Protein AF-B9TI93-F1 (afdb_monomer_lite)

Foldseek 3Di:
DDDDDDLPQAKKKFFKAPDADPPVDQWDDLDQQKIKGFDKDKDDDWDKDAPADAPDPPGDRDDDIDTDDDFDMTMGGIMIIRHSPRDQPAPDDVVVLVLLLQLLCCVQAWVRMDRFKIWRDDNRCVVVPDPVSIDIGGDPRADFQDDDGDPDHDDRVVSSVVSSVCSSVSSVCCNPPPVSVVVSVCVVCVRRDDPPD

Organism: Ricinus communis (NCBI:txid3988)

Radius of gyration: 18.75 Å; chains: 1; bounding box: 45×49×49 Å

Secondary structure (DSSP, 8-state):
---PPP---S-EEEEESS----TT-SEEEEETTEEEEEEEEEEE--EEEESS--SSTTPPPPSPEEEES---EEEEEEEEEE-TT---STT--HHHHHHHHHHHHHHHT-TT--EEEEESS-TTTGGGS-TTT--EEESS-SPPSS----SS---HHHHHHHHHHHHHHHHHHHHH-HHHHHHHHHHHHHTS-----

Structure (mmCIF, N/CA/C/O backbone):
data_AF-B9TI93-F1
#
_entry.id   AF-B9TI93-F1
#
loop_
_atom_site.group_PDB
_atom_site.id
_atom_site.type_symbol
_atom_site.label_atom_id
_atom_site.label_alt_id
_atom_site.label_comp_id
_atom_site.label_asym_id
_atom_site.label_entity_id
_atom_site.label_seq_id
_atom_site.pdbx_PDB_ins_code
_atom_site.Cartn_x
_atom_site.Cartn_y
_atom_site.Cartn_z
_atom_site.occupancy
_atom_site.B_iso_or_equiv
_atom_site.auth_seq_id
_atom_site.auth_comp_id
_atom_site.auth_asym_id
_atom_site.auth_atom_id
_atom_site.pdbx_PDB_model_num
ATOM 1 N N . MET A 1 1 ? 12.898 -28.781 10.231 1.00 33.56 1 MET A N 1
ATOM 2 C CA . MET A 1 1 ? 13.661 -27.686 10.864 1.00 33.56 1 MET A CA 1
ATOM 3 C C . MET A 1 1 ? 13.170 -26.406 10.214 1.00 33.56 1 MET A C 1
ATOM 5 O O . MET A 1 1 ? 13.469 -26.188 9.053 1.00 33.56 1 MET A O 1
ATOM 9 N N . LEU A 1 2 ? 12.267 -25.686 10.883 1.00 33.03 2 LEU A N 1
ATOM 10 C CA . LEU A 1 2 ? 11.627 -24.484 10.342 1.00 33.03 2 LEU A CA 1
ATOM 11 C C . LEU A 1 2 ? 12.622 -23.321 10.413 1.00 33.03 2 LEU A C 1
ATOM 13 O O . LEU A 1 2 ? 13.110 -22.996 11.497 1.00 33.03 2 LEU A O 1
ATOM 17 N N . GLU A 1 3 ? 12.941 -22.737 9.260 1.00 33.50 3 GLU A N 1
ATOM 18 C CA . GLU A 1 3 ? 13.702 -21.494 9.155 1.00 33.50 3 GLU A CA 1
ATOM 19 C C . GLU A 1 3 ? 12.946 -20.389 9.899 1.00 33.50 3 GLU A C 1
ATOM 21 O O . GLU A 1 3 ? 11.834 -20.006 9.538 1.00 33.50 3 GLU A O 1
ATOM 26 N N . ARG A 1 4 ? 13.545 -19.890 10.983 1.00 35.31 4 ARG A N 1
ATOM 27 C CA . ARG A 1 4 ? 13.107 -18.650 11.623 1.00 35.31 4 ARG A CA 1
ATOM 28 C C . ARG A 1 4 ? 13.347 -17.518 10.631 1.00 35.31 4 ARG A C 1
ATOM 30 O O . ARG A 1 4 ? 14.492 -17.283 10.252 1.00 35.31 4 ARG A O 1
ATOM 37 N N . ALA A 1 5 ? 12.279 -16.824 10.241 1.00 41.00 5 ALA A N 1
ATOM 38 C CA . ALA A 1 5 ? 12.359 -15.614 9.437 1.00 41.00 5 ALA A CA 1
ATOM 39 C C . ALA A 1 5 ? 13.379 -14.647 10.058 1.00 41.00 5 ALA A C 1
ATOM 41 O O . ALA A 1 5 ? 13.268 -14.261 11.225 1.00 41.00 5 ALA A O 1
ATOM 42 N N . SER A 1 6 ? 14.404 -14.291 9.284 1.00 37.16 6 SER A N 1
ATOM 43 C CA . SER A 1 6 ? 15.351 -13.249 9.661 1.00 37.16 6 SER A CA 1
ATOM 44 C C . SER A 1 6 ? 14.558 -11.955 9.875 1.00 37.16 6 SER A C 1
ATOM 46 O O . SER A 1 6 ? 13.764 -11.555 9.022 1.00 37.16 6 SER A O 1
ATOM 48 N N . MET A 1 7 ? 14.747 -11.295 11.023 1.00 43.12 7 MET A N 1
ATOM 49 C CA . MET A 1 7 ? 14.283 -9.919 11.196 1.00 43.12 7 MET A CA 1
ATOM 50 C C . MET A 1 7 ? 14.977 -9.089 10.116 1.00 43.12 7 MET A C 1
ATOM 52 O O . MET A 1 7 ? 16.182 -8.854 10.210 1.00 43.12 7 MET A O 1
ATOM 56 N N . SER A 1 8 ? 14.254 -8.688 9.068 1.00 50.72 8 SER A N 1
ATOM 57 C CA . SER A 1 8 ? 14.822 -7.767 8.087 1.00 50.72 8 SER A CA 1
ATOM 58 C C . SER A 1 8 ? 15.121 -6.458 8.824 1.00 50.72 8 SER A C 1
ATOM 60 O O . SER A 1 8 ? 14.256 -5.877 9.488 1.00 50.72 8 SER A O 1
ATOM 62 N N . THR A 1 9 ? 16.382 -6.036 8.779 1.00 67.81 9 THR A N 1
ATOM 63 C CA . THR A 1 9 ? 16.855 -4.752 9.315 1.00 67.81 9 THR A CA 1
ATOM 64 C C . THR A 1 9 ? 16.509 -3.587 8.391 1.00 67.81 9 THR A C 1
ATOM 66 O O . THR A 1 9 ? 16.772 -2.441 8.729 1.00 67.81 9 THR A O 1
ATOM 69 N N . SER A 1 10 ? 15.916 -3.880 7.235 1.00 88.75 10 SER A N 1
ATOM 70 C CA . SER A 1 10 ? 15.443 -2.903 6.268 1.00 88.75 10 SER A CA 1
ATOM 71 C C . SER A 1 10 ? 14.036 -2.420 6.609 1.00 88.75 10 SER A C 1
ATOM 73 O O . SER A 1 10 ? 13.214 -3.164 7.160 1.00 88.75 10 SER A O 1
ATOM 75 N N . ASP A 1 11 ? 13.755 -1.184 6.225 1.00 95.19 11 ASP A N 1
ATOM 76 C CA . ASP A 1 11 ? 12.401 -0.649 6.201 1.00 95.19 11 ASP A CA 1
ATOM 77 C C . ASP A 1 11 ? 11.524 -1.460 5.229 1.00 95.19 11 ASP A C 1
ATOM 79 O O . ASP A 1 11 ? 12.007 -2.264 4.421 1.00 95.19 11 ASP A O 1
ATOM 83 N N . PHE A 1 12 ? 10.212 -1.302 5.361 1.00 97.06 12 PHE A N 1
ATOM 84 C CA . PHE A 1 12 ? 9.223 -1.928 4.493 1.00 97.06 12 PHE A CA 1
ATOM 85 C C . PHE A 1 12 ? 8.493 -0.850 3.697 1.00 97.06 12 PHE A C 1
ATOM 87 O O . PHE A 1 12 ? 8.006 0.116 4.285 1.00 97.06 12 PHE A O 1
ATOM 94 N N . TYR A 1 13 ? 8.391 -1.046 2.383 1.00 98.19 13 TYR A N 1
ATOM 95 C CA . TYR A 1 13 ? 7.804 -0.087 1.453 1.00 98.19 13 TYR A CA 1
ATOM 96 C C . TYR A 1 13 ? 6.615 -0.721 0.735 1.00 98.19 13 TYR A C 1
ATOM 98 O O . TYR A 1 13 ? 6.758 -1.748 0.064 1.00 98.19 13 TYR A O 1
ATOM 106 N N . ALA A 1 14 ? 5.443 -0.109 0.874 1.00 98.19 14 ALA A N 1
ATOM 107 C CA . ALA A 1 14 ? 4.210 -0.530 0.219 1.00 98.19 14 ALA A CA 1
ATOM 108 C C . ALA A 1 14 ? 3.712 0.550 -0.739 1.00 98.19 14 ALA A C 1
ATOM 110 O O . ALA A 1 14 ? 3.363 1.642 -0.306 1.00 98.19 14 ALA A O 1
ATOM 111 N N . GLY A 1 15 ? 3.651 0.240 -2.031 1.00 98.06 15 GLY A N 1
ATOM 112 C CA . GLY A 1 15 ? 3.092 1.126 -3.045 1.00 98.06 15 GLY A CA 1
ATOM 113 C C . GLY A 1 15 ? 1.568 1.081 -3.027 1.00 98.06 15 GLY A C 1
ATOM 114 O O . GLY A 1 15 ? 0.979 0.005 -3.171 1.00 98.06 15 GLY A O 1
ATOM 115 N N . LEU A 1 16 ? 0.940 2.244 -2.856 1.00 97.56 16 LEU A N 1
ATOM 116 C CA . LEU A 1 16 ? -0.505 2.411 -2.780 1.00 97.56 16 LEU A CA 1
ATOM 117 C C . LEU A 1 16 ? -1.071 3.058 -4.052 1.00 97.56 16 LEU A C 1
ATOM 119 O O . LEU A 1 16 ? -0.550 4.072 -4.531 1.00 97.56 16 LEU A O 1
ATOM 123 N N . THR A 1 17 ? -2.167 2.501 -4.578 1.00 93.75 17 THR A N 1
ATOM 124 C CA . THR A 1 17 ? -2.908 3.096 -5.708 1.00 93.75 17 THR A CA 1
ATOM 125 C C . THR A 1 17 ? -3.878 4.163 -5.230 1.00 93.75 17 THR A C 1
ATOM 127 O O . THR A 1 17 ? -4.391 4.077 -4.115 1.00 93.75 17 THR A O 1
ATOM 130 N N . THR A 1 18 ? -4.185 5.119 -6.111 1.00 91.25 18 THR A N 1
ATOM 131 C CA . THR A 1 18 ? -5.235 6.154 -5.978 1.00 91.25 18 THR A CA 1
ATOM 132 C C . THR A 1 18 ? -5.076 7.142 -4.816 1.00 91.25 18 THR A C 1
ATOM 134 O O . THR A 1 18 ? -5.526 8.280 -4.919 1.00 91.25 18 THR A O 1
ATOM 137 N N . LEU A 1 19 ? -4.390 6.770 -3.735 1.00 95.31 19 LEU A N 1
ATOM 138 C CA . LEU A 1 19 ? -4.074 7.664 -2.637 1.00 95.31 19 LEU A CA 1
ATOM 139 C C . LEU A 1 19 ? -3.077 8.719 -3.116 1.00 95.31 19 LEU A C 1
ATOM 141 O O . LEU A 1 19 ? -1.914 8.417 -3.383 1.00 95.31 19 LEU A O 1
ATOM 145 N N . GLN A 1 20 ? -3.536 9.964 -3.185 1.00 95.00 20 GLN A N 1
ATOM 146 C CA . GLN A 1 20 ? -2.712 11.124 -3.501 1.00 95.00 20 GLN A CA 1
ATOM 147 C C . GLN A 1 20 ? -2.695 12.067 -2.304 1.00 95.00 20 GLN A C 1
ATOM 149 O O . GLN A 1 20 ? -3.730 12.616 -1.925 1.00 95.00 20 GLN A O 1
ATOM 154 N N . LEU A 1 21 ? -1.523 12.263 -1.699 1.00 96.00 21 LEU A N 1
ATOM 155 C CA . LEU A 1 21 ? -1.355 13.301 -0.683 1.00 96.00 21 LEU A CA 1
ATOM 156 C C . LEU A 1 21 ? -1.626 14.689 -1.296 1.00 96.00 21 LEU A C 1
ATOM 158 O O . LEU A 1 21 ? -1.331 14.888 -2.480 1.00 96.00 21 LEU A O 1
ATOM 162 N N . PRO A 1 22 ? -2.150 15.662 -0.523 1.00 93.25 22 PRO A N 1
ATOM 163 C CA . PRO A 1 22 ? -2.361 17.016 -1.026 1.00 93.25 22 PRO A CA 1
ATOM 164 C C . PRO A 1 22 ? -1.093 17.607 -1.653 1.00 93.25 22 PRO A C 1
ATOM 166 O O . PRO A 1 22 ? -0.000 17.293 -1.176 1.00 93.25 22 PRO A O 1
ATOM 169 N N . PRO A 1 23 ? -1.201 18.460 -2.689 1.00 90.81 23 PRO A N 1
ATOM 170 C CA . PRO A 1 23 ? -0.041 18.957 -3.437 1.00 90.81 23 PRO A CA 1
ATOM 171 C C . PRO A 1 23 ? 1.024 19.659 -2.582 1.00 90.81 23 PRO A C 1
ATOM 173 O O . PRO A 1 23 ? 2.210 19.578 -2.882 1.00 90.81 23 PRO A O 1
ATOM 176 N N . ASP A 1 24 ? 0.621 20.294 -1.487 1.00 93.06 24 ASP A N 1
ATOM 177 C CA . ASP A 1 24 ? 1.477 21.007 -0.535 1.00 93.06 24 ASP A CA 1
ATOM 178 C C . ASP A 1 24 ? 2.133 20.101 0.524 1.00 93.06 24 ASP A C 1
ATOM 180 O O . ASP A 1 24 ? 2.819 20.589 1.421 1.00 93.06 24 ASP A O 1
ATOM 184 N N . ARG A 1 25 ? 1.924 18.780 0.446 1.00 94.31 25 ARG A N 1
ATOM 185 C CA . ARG A 1 25 ? 2.400 17.821 1.443 1.00 94.31 25 ARG A CA 1
ATOM 186 C C . ARG A 1 25 ? 3.055 16.592 0.813 1.00 94.31 25 ARG A C 1
ATOM 188 O O . ARG A 1 25 ? 2.368 15.713 0.296 1.00 94.31 25 ARG A O 1
ATOM 195 N N . ASP A 1 26 ? 4.376 16.506 0.940 1.00 95.94 26 ASP A N 1
ATOM 196 C CA . ASP A 1 26 ? 5.165 15.365 0.455 1.00 95.94 26 ASP A CA 1
ATOM 197 C C . ASP A 1 26 ? 5.066 14.144 1.373 1.00 95.94 26 ASP A C 1
ATOM 199 O O . ASP A 1 26 ? 5.140 13.011 0.902 1.00 95.94 26 ASP A O 1
ATOM 203 N N . GLU A 1 27 ? 4.856 14.365 2.673 1.00 97.56 27 GLU A N 1
ATOM 204 C CA . GLU A 1 27 ? 4.784 13.300 3.671 1.00 97.56 27 GLU A CA 1
ATOM 205 C C . GLU A 1 27 ? 3.646 13.513 4.673 1.00 97.56 27 GLU A C 1
ATOM 207 O O . GLU A 1 27 ? 3.303 14.640 5.042 1.00 97.56 27 GLU A O 1
ATOM 212 N N . TYR A 1 28 ? 3.078 12.414 5.159 1.00 98.12 28 TYR A N 1
ATOM 213 C CA . TYR A 1 28 ? 2.105 12.400 6.241 1.00 98.12 28 TYR A CA 1
ATOM 214 C C . TYR A 1 28 ? 2.499 11.359 7.293 1.00 98.12 28 TYR A C 1
ATOM 216 O O . TYR A 1 28 ? 2.507 10.159 7.021 1.00 98.12 28 TYR A O 1
ATOM 224 N N . ASP A 1 29 ? 2.804 11.828 8.503 1.00 97.81 29 ASP A N 1
ATOM 225 C CA . ASP A 1 29 ? 3.131 10.985 9.655 1.00 97.81 29 ASP A CA 1
ATOM 226 C C . ASP A 1 29 ? 1.875 10.271 10.185 1.00 97.81 29 ASP A C 1
ATOM 228 O O . ASP A 1 29 ? 0.940 10.911 10.680 1.00 97.81 29 ASP A O 1
ATOM 232 N N . LEU A 1 30 ? 1.869 8.939 10.105 1.00 97.94 30 LEU A N 1
ATOM 233 C CA . LEU A 1 30 ? 0.840 8.082 10.700 1.00 97.94 30 LEU A CA 1
ATOM 234 C C . LEU A 1 30 ? 1.152 7.742 12.166 1.00 97.94 30 LEU A C 1
ATOM 236 O O . LEU A 1 30 ? 0.340 7.107 12.834 1.00 97.94 30 LEU A O 1
ATOM 240 N N . GLY A 1 31 ? 2.284 8.190 12.704 1.00 96.62 31 GLY A N 1
ATOM 241 C CA . GLY A 1 31 ? 2.748 7.866 14.044 1.00 96.62 31 GLY A CA 1
ATOM 242 C C . GLY A 1 31 ? 3.455 6.513 14.111 1.00 96.62 31 GLY A C 1
ATOM 243 O O . GLY A 1 31 ? 3.458 5.722 13.172 1.00 96.62 31 GLY A O 1
ATOM 244 N N . HIS A 1 32 ? 4.087 6.245 15.256 1.00 94.81 32 HIS A N 1
ATOM 245 C CA . HIS A 1 32 ? 4.803 4.991 15.539 1.00 94.81 32 HIS A CA 1
ATOM 246 C C . HIS A 1 32 ? 5.892 4.610 14.513 1.00 94.81 32 HIS A C 1
ATOM 248 O O . HIS A 1 32 ? 6.251 3.441 14.406 1.00 94.81 32 HIS A O 1
ATOM 254 N N . GLY A 1 33 ? 6.454 5.582 13.786 1.00 92.88 33 GLY A N 1
ATOM 255 C CA . GLY A 1 33 ? 7.462 5.322 12.753 1.00 92.88 33 GLY A CA 1
ATOM 256 C C . GLY A 1 33 ? 6.872 4.797 11.441 1.00 92.88 33 GLY A C 1
ATOM 257 O O . GLY A 1 33 ? 7.550 4.062 10.720 1.00 92.88 33 GLY A O 1
ATOM 258 N N . LEU A 1 34 ? 5.612 5.130 11.157 1.00 98.19 34 LEU A N 1
ATOM 259 C CA . LEU A 1 34 ? 4.965 4.877 9.879 1.00 98.19 34 LEU A CA 1
ATOM 260 C C . LEU A 1 34 ? 4.648 6.201 9.190 1.00 98.19 34 LEU A C 1
ATOM 262 O O . LEU A 1 34 ? 4.089 7.111 9.803 1.00 98.19 34 LEU A O 1
ATOM 266 N N . THR A 1 35 ? 4.948 6.277 7.899 1.00 98.44 35 THR A N 1
ATOM 267 C CA . THR A 1 35 ? 4.786 7.505 7.117 1.00 98.44 35 THR A CA 1
ATOM 268 C C . THR A 1 35 ? 4.218 7.182 5.746 1.00 98.44 35 THR A C 1
ATOM 270 O O . THR A 1 35 ? 4.653 6.232 5.099 1.00 98.44 35 THR A O 1
ATOM 273 N N 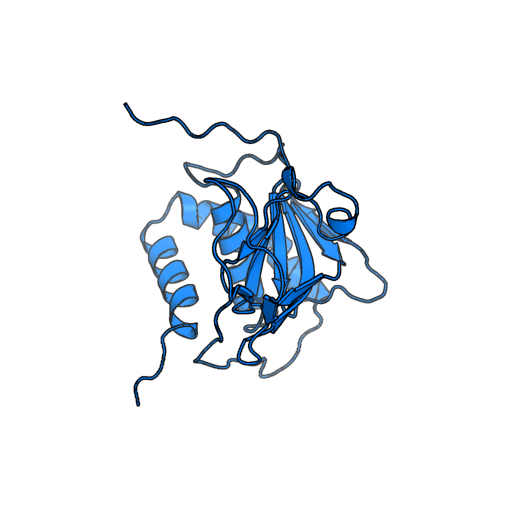. LEU A 1 36 ? 3.265 7.986 5.282 1.00 98.50 36 LEU A N 1
ATOM 274 C CA . LEU A 1 36 ? 2.871 8.025 3.875 1.00 98.50 36 LEU A CA 1
ATOM 275 C C . LEU A 1 36 ? 3.739 9.055 3.162 1.00 98.50 36 LEU A C 1
ATOM 277 O O . LEU A 1 36 ? 3.819 10.191 3.624 1.00 98.50 36 LEU A O 1
ATOM 281 N N . ARG A 1 37 ? 4.355 8.690 2.041 1.00 98.25 37 ARG A N 1
ATOM 282 C CA . ARG A 1 37 ? 5.179 9.596 1.234 1.00 98.25 37 ARG A CA 1
ATOM 283 C C . ARG A 1 37 ? 4.695 9.628 -0.198 1.00 98.25 37 ARG A C 1
ATOM 285 O O . ARG A 1 37 ? 4.370 8.587 -0.766 1.00 98.25 37 ARG A O 1
ATOM 292 N N . ARG A 1 38 ? 4.667 10.815 -0.797 1.00 97.69 38 ARG A N 1
ATOM 293 C CA . ARG A 1 38 ? 4.374 10.959 -2.219 1.00 97.69 38 ARG A CA 1
ATOM 294 C C . ARG A 1 38 ? 5.489 10.304 -3.027 1.00 97.69 38 ARG A C 1
ATOM 296 O O . ARG A 1 38 ? 6.670 10.495 -2.751 1.00 97.69 38 ARG A O 1
ATOM 303 N N . THR A 1 39 ? 5.106 9.554 -4.046 1.00 96.69 39 THR A N 1
ATOM 304 C CA . THR A 1 39 ? 6.039 8.941 -4.990 1.00 96.69 39 THR A CA 1
ATOM 305 C C . THR A 1 39 ? 5.354 8.771 -6.345 1.00 96.69 39 THR A C 1
ATOM 307 O O . THR A 1 39 ? 4.194 9.147 -6.512 1.00 96.69 39 THR A O 1
ATOM 310 N N . TYR A 1 40 ? 6.067 8.226 -7.324 1.00 95.69 40 TYR A N 1
ATOM 311 C CA . TYR A 1 40 ? 5.464 7.786 -8.570 1.00 95.69 40 TYR A CA 1
ATOM 312 C C . TYR A 1 40 ? 6.149 6.526 -9.083 1.00 95.69 40 TYR A C 1
ATOM 314 O O . TYR A 1 40 ? 7.362 6.508 -9.285 1.00 95.69 40 TYR A O 1
ATOM 322 N N . ALA A 1 41 ? 5.360 5.491 -9.350 1.00 93.50 41 ALA A N 1
ATOM 323 C CA . ALA A 1 41 ? 5.802 4.334 -10.112 1.00 93.50 41 ALA A CA 1
ATOM 324 C C . ALA A 1 41 ? 4.649 3.801 -10.959 1.00 93.50 41 ALA A C 1
ATOM 326 O O . ALA A 1 41 ? 3.507 3.770 -10.511 1.00 93.50 41 ALA A O 1
ATOM 327 N N . HIS A 1 42 ? 4.958 3.347 -12.168 1.00 91.75 42 HIS A N 1
ATOM 328 C CA . HIS A 1 42 ? 3.991 2.711 -13.051 1.00 91.75 42 HIS A CA 1
ATOM 329 C C . HIS A 1 42 ? 4.298 1.214 -13.124 1.00 91.75 42 HIS A C 1
ATOM 331 O O . HIS A 1 42 ? 5.309 0.804 -13.697 1.00 91.75 42 HIS A O 1
ATOM 337 N N . LEU A 1 43 ? 3.451 0.393 -12.501 1.00 88.12 43 LEU A N 1
ATOM 338 C CA . LEU A 1 43 ? 3.579 -1.057 -12.524 1.00 88.12 43 LEU A CA 1
ATOM 339 C C . LEU A 1 43 ? 2.907 -1.602 -13.782 1.00 88.12 43 LEU A C 1
ATOM 341 O O . LEU A 1 43 ? 1.683 -1.587 -13.906 1.00 88.12 43 LEU A O 1
ATOM 345 N N . MET A 1 44 ? 3.722 -2.137 -14.685 1.00 84.88 44 MET A N 1
ATOM 346 C CA . MET A 1 44 ? 3.261 -2.836 -15.878 1.00 84.88 44 MET A CA 1
ATOM 347 C C . MET A 1 44 ? 3.341 -4.341 -15.641 1.00 84.88 44 MET A C 1
ATOM 349 O O . MET A 1 44 ? 4.433 -4.887 -15.480 1.00 84.88 44 MET A O 1
ATOM 353 N N . SER A 1 45 ? 2.205 -5.036 -15.667 1.00 75.00 45 SER A N 1
ATOM 354 C CA . SER A 1 45 ? 2.232 -6.476 -15.916 1.00 75.00 45 SER A CA 1
ATOM 355 C C . SER A 1 45 ? 2.414 -6.665 -17.419 1.00 75.00 45 SER A C 1
ATOM 357 O O . SER A 1 45 ? 1.707 -6.053 -18.207 1.00 75.00 45 SER A O 1
ATOM 359 N N . SER A 1 46 ? 3.403 -7.429 -17.869 1.00 73.00 46 SER A N 1
ATOM 360 C CA . SER A 1 46 ? 3.499 -7.785 -19.286 1.00 73.00 46 SER A CA 1
ATOM 361 C C . SER A 1 46 ? 4.011 -9.206 -19.428 1.00 73.00 46 SER A C 1
ATOM 363 O O . SER A 1 46 ? 5.033 -9.563 -18.840 1.00 73.00 46 SER A O 1
ATOM 365 N N . TYR A 1 47 ? 3.337 -10.038 -20.225 1.00 72.50 47 TYR A N 1
ATOM 366 C CA . TYR A 1 47 ? 3.992 -11.245 -20.706 1.00 72.50 47 TYR A CA 1
ATOM 367 C C . TYR A 1 47 ? 5.095 -10.829 -21.674 1.00 72.50 47 TYR A C 1
ATOM 369 O O . TYR A 1 47 ? 4.826 -10.306 -22.761 1.00 72.50 47 TYR A O 1
ATOM 377 N N . THR A 1 48 ? 6.332 -11.087 -21.264 1.00 81.56 48 THR A N 1
ATOM 378 C CA . THR A 1 48 ? 7.502 -11.012 -22.132 1.00 81.56 48 THR A CA 1
ATOM 379 C C . THR A 1 48 ? 7.770 -12.402 -22.685 1.00 81.56 48 THR A C 1
ATOM 381 O O . THR A 1 48 ? 8.022 -13.340 -21.932 1.00 81.56 48 THR A O 1
ATOM 384 N N . MET A 1 49 ? 7.701 -12.544 -24.007 1.00 81.94 49 MET A N 1
ATOM 385 C CA . MET A 1 49 ? 8.045 -13.785 -24.693 1.00 81.94 49 MET A CA 1
ATOM 386 C C . MET A 1 49 ? 9.436 -13.673 -25.300 1.00 81.94 49 MET A C 1
ATOM 388 O O . MET A 1 49 ? 9.705 -12.760 -26.084 1.00 81.94 49 MET A O 1
ATOM 392 N N . ALA A 1 50 ? 10.293 -14.633 -24.966 1.00 88.94 50 ALA A N 1
ATOM 393 C CA . ALA A 1 50 ? 11.511 -14.898 -25.706 1.00 88.94 50 ALA A CA 1
ATOM 394 C C . ALA A 1 50 ? 11.253 -15.973 -26.764 1.00 88.94 50 ALA A C 1
ATOM 396 O O . ALA A 1 50 ? 10.573 -16.963 -26.498 1.00 88.94 50 ALA A O 1
ATOM 397 N N . PHE A 1 51 ? 11.824 -15.792 -27.953 1.00 92.06 51 PHE A N 1
ATOM 398 C CA . PHE A 1 51 ? 11.634 -16.720 -29.077 1.00 92.06 51 PHE A CA 1
ATOM 399 C C . PHE A 1 51 ? 12.816 -17.671 -29.283 1.00 92.06 51 PHE A C 1
ATOM 401 O O . PHE A 1 51 ? 12.807 -18.466 -30.216 1.00 92.06 51 PHE A O 1
ATOM 408 N N . ASN A 1 52 ? 13.810 -17.605 -28.395 1.00 92.81 52 ASN A N 1
ATOM 409 C CA . ASN A 1 52 ? 15.009 -18.432 -28.404 1.00 92.81 52 ASN A CA 1
ATOM 410 C C . ASN A 1 52 ? 15.346 -18.900 -26.971 1.00 92.81 52 ASN A C 1
ATOM 412 O O . ASN A 1 52 ? 15.109 -18.149 -26.016 1.00 92.81 52 ASN A O 1
ATOM 416 N N . PRO A 1 53 ? 15.892 -20.118 -26.788 1.00 92.19 53 PRO A N 1
ATOM 417 C CA . PRO A 1 53 ? 16.332 -20.608 -25.481 1.00 92.19 53 PRO A CA 1
ATOM 418 C C . PRO A 1 53 ? 17.609 -19.889 -25.002 1.00 92.19 53 PRO A C 1
ATOM 420 O O . PRO A 1 53 ? 18.359 -19.366 -25.829 1.00 92.19 53 PRO A O 1
ATOM 423 N N . PRO A 1 54 ? 17.888 -19.864 -23.686 1.00 93.62 54 PRO A N 1
ATOM 424 C CA . PRO A 1 54 ? 19.151 -19.348 -23.170 1.00 93.62 54 PRO A CA 1
ATOM 425 C C . PRO A 1 54 ? 20.307 -20.283 -23.555 1.00 93.62 54 PRO A C 1
ATOM 427 O O . PRO A 1 54 ? 20.146 -21.502 -23.590 1.00 93.62 54 PRO A O 1
ATOM 430 N N . GLU A 1 55 ? 21.491 -19.720 -23.800 1.00 92.56 55 GLU A N 1
ATOM 431 C CA . GLU A 1 55 ? 22.681 -20.485 -24.219 1.00 92.56 55 GLU A CA 1
ATOM 432 C C . GLU A 1 55 ? 23.181 -21.472 -23.149 1.00 92.56 55 GLU A C 1
ATOM 434 O O . GLU A 1 55 ? 23.825 -22.470 -23.465 1.00 92.56 55 GLU A O 1
ATOM 439 N N . ALA A 1 56 ? 22.888 -21.197 -21.875 1.00 92.00 56 ALA A N 1
ATOM 440 C CA . ALA A 1 56 ? 23.212 -22.055 -20.740 1.00 92.00 56 ALA A CA 1
ATOM 441 C C . ALA A 1 56 ? 22.225 -21.822 -19.574 1.00 92.00 56 ALA A C 1
ATOM 443 O O . ALA A 1 56 ? 21.608 -20.753 -19.499 1.00 92.00 56 ALA A O 1
ATOM 444 N N . PRO A 1 57 ? 22.090 -22.771 -18.626 1.00 89.44 57 PRO A N 1
ATOM 445 C CA . PRO A 1 57 ? 21.278 -22.584 -17.424 1.00 89.44 57 PRO A CA 1
ATOM 446 C C . PRO A 1 57 ? 21.647 -21.303 -16.658 1.00 89.44 57 PRO A C 1
ATOM 448 O O . PRO A 1 57 ? 22.821 -21.033 -16.406 1.00 89.44 57 PRO A O 1
ATOM 451 N N . GLY A 1 58 ? 20.641 -20.501 -16.299 1.00 81.81 58 GLY A N 1
ATOM 452 C CA . GLY A 1 58 ? 20.820 -19.233 -15.580 1.00 81.81 58 GLY A CA 1
ATOM 453 C C . GLY A 1 58 ? 21.248 -18.036 -16.442 1.00 81.81 58 GLY A C 1
ATOM 454 O O . GLY A 1 58 ? 21.399 -16.938 -15.908 1.00 81.81 58 GLY A O 1
ATOM 455 N N . LYS A 1 59 ? 21.439 -18.204 -17.760 1.00 88.38 59 LYS A N 1
ATOM 456 C CA . LYS A 1 59 ? 21.628 -17.084 -18.700 1.00 88.38 59 LYS A CA 1
ATOM 457 C C . LYS A 1 59 ? 20.282 -16.505 -19.146 1.00 88.38 59 LYS A C 1
ATOM 459 O O . LYS A 1 59 ? 19.255 -17.175 -19.086 1.00 88.38 59 LYS A O 1
ATO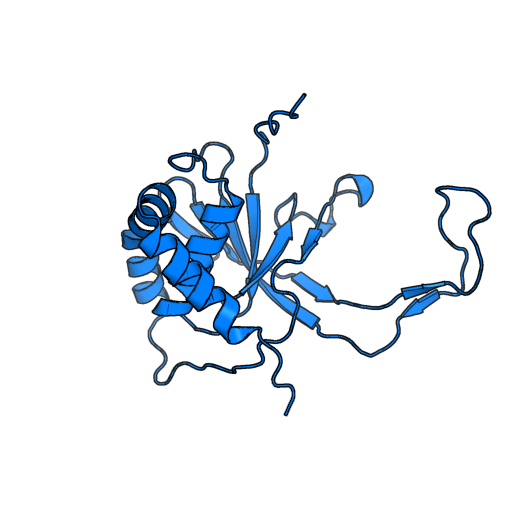M 464 N N . HIS A 1 60 ? 20.301 -15.254 -19.603 1.00 78.62 60 HIS A N 1
ATOM 465 C CA . HIS A 1 60 ? 19.129 -14.619 -20.202 1.00 78.62 60 HIS A CA 1
ATOM 466 C C . HIS A 1 60 ? 18.818 -15.236 -21.571 1.00 78.62 60 HIS A C 1
ATOM 468 O O . HIS A 1 60 ? 19.705 -15.745 -22.259 1.00 78.62 60 HIS A O 1
ATOM 474 N N . HIS A 1 61 ? 17.555 -15.168 -21.979 1.00 90.56 61 HIS A N 1
ATOM 475 C CA . HIS A 1 61 ? 17.161 -15.534 -23.333 1.00 90.56 61 HIS A CA 1
ATOM 476 C C . HIS A 1 61 ? 17.681 -14.494 -24.335 1.00 90.56 61 HIS A C 1
ATOM 478 O O . HIS A 1 61 ? 17.544 -13.303 -24.062 1.00 90.56 61 HIS A O 1
ATOM 484 N N . PRO A 1 62 ? 18.218 -14.867 -25.504 1.00 91.12 62 PRO A N 1
ATOM 485 C CA . PRO A 1 62 ? 18.637 -13.875 -26.485 1.00 91.12 62 PRO A CA 1
ATOM 486 C C . PRO A 1 62 ? 17.423 -13.211 -27.155 1.00 91.12 62 PRO A C 1
ATOM 488 O O . PRO A 1 62 ? 16.317 -13.760 -27.180 1.00 91.12 62 PRO A O 1
ATOM 491 N N . ALA A 1 63 ? 17.637 -12.015 -27.707 1.00 83.56 63 ALA A N 1
ATOM 492 C CA . ALA A 1 63 ? 16.656 -11.333 -28.545 1.00 83.56 63 ALA A CA 1
ATOM 493 C C . ALA A 1 63 ? 16.279 -12.197 -29.782 1.00 83.56 63 ALA A C 1
ATOM 495 O O . ALA A 1 63 ? 17.065 -13.055 -30.198 1.00 83.56 63 ALA A O 1
ATOM 496 N N . PRO A 1 64 ? 15.104 -11.989 -30.406 1.00 87.62 64 PRO A N 1
ATOM 497 C CA . PRO A 1 64 ? 14.101 -10.977 -30.082 1.00 87.62 64 PRO A CA 1
ATOM 498 C C . PRO A 1 64 ? 13.257 -11.347 -28.858 1.00 87.62 64 PRO A C 1
ATOM 500 O O . PRO A 1 64 ? 12.973 -12.518 -28.607 1.00 87.62 64 PRO A O 1
ATOM 503 N N . TRP A 1 65 ? 12.803 -10.319 -28.142 1.00 86.88 65 TRP A N 1
ATOM 504 C CA . TRP A 1 65 ? 11.731 -10.416 -27.153 1.00 86.88 65 TRP A CA 1
ATOM 505 C C . TRP A 1 65 ? 10.517 -9.634 -27.653 1.00 86.88 65 TRP A C 1
ATOM 507 O O . TRP A 1 65 ? 10.665 -8.642 -28.369 1.00 86.88 65 TRP A O 1
ATOM 517 N N . LYS A 1 66 ? 9.312 -10.063 -27.278 1.00 82.19 66 LYS A N 1
ATOM 518 C CA . LYS A 1 66 ? 8.092 -9.272 -27.478 1.00 82.19 66 LYS A CA 1
ATOM 519 C C . LYS A 1 66 ? 7.323 -9.162 -26.172 1.00 82.19 66 LYS A C 1
ATOM 521 O O . LYS A 1 66 ? 6.996 -10.181 -25.568 1.00 82.19 66 LYS A O 1
ATOM 526 N N . ALA A 1 67 ? 6.987 -7.932 -25.795 1.00 79.44 67 ALA A N 1
ATOM 527 C CA . ALA A 1 67 ? 5.923 -7.678 -24.836 1.00 79.44 67 ALA A CA 1
ATOM 528 C C . ALA A 1 67 ? 4.578 -7.894 -25.544 1.00 79.44 67 ALA A C 1
ATOM 530 O O . ALA A 1 67 ? 4.359 -7.365 -26.637 1.00 79.44 67 ALA A O 1
ATOM 531 N N . THR A 1 68 ? 3.691 -8.695 -24.961 1.00 67.25 68 THR A N 1
ATOM 532 C CA . THR A 1 68 ? 2.337 -8.890 -25.503 1.00 67.25 68 THR A CA 1
ATOM 533 C C . THR A 1 68 ? 1.350 -7.944 -24.808 1.00 67.25 68 THR A C 1
ATOM 535 O O . THR A 1 68 ? 1.401 -7.746 -23.596 1.00 67.25 68 THR A O 1
ATOM 538 N N . THR A 1 69 ? 0.486 -7.290 -25.588 1.00 54.25 69 THR A N 1
ATOM 539 C CA . THR A 1 69 ? -0.277 -6.080 -25.215 1.00 54.25 69 THR A CA 1
ATOM 540 C C . THR A 1 69 ? -1.573 -6.354 -24.454 1.00 54.25 69 THR A C 1
ATOM 542 O O . THR A 1 69 ? -2.604 -5.756 -24.757 1.00 54.25 69 THR A O 1
ATOM 545 N N . ARG A 1 70 ? -1.586 -7.284 -23.501 1.00 53.44 70 ARG A N 1
ATOM 546 C CA . ARG A 1 70 ? -2.848 -7.674 -22.860 1.00 53.44 70 ARG A CA 1
ATOM 547 C C . ARG A 1 70 ? -2.775 -7.680 -21.347 1.00 53.44 70 ARG A C 1
ATOM 549 O O . ARG A 1 70 ? -2.991 -8.728 -20.757 1.00 53.44 70 ARG A O 1
ATOM 556 N N . HIS A 1 71 ? -2.483 -6.538 -20.728 1.00 61.09 71 HIS A N 1
ATOM 557 C CA . HIS A 1 71 ? -2.340 -6.511 -19.278 1.00 61.09 71 HIS A CA 1
ATOM 558 C C . HIS A 1 71 ? -2.745 -5.219 -18.596 1.00 61.09 71 HIS A C 1
ATOM 560 O O . HIS A 1 71 ? -2.629 -4.128 -19.150 1.00 61.09 71 HIS A O 1
ATOM 566 N N . ASP A 1 72 ? -3.171 -5.416 -17.353 1.00 73.00 72 ASP A N 1
ATOM 567 C CA . ASP A 1 72 ? -3.449 -4.384 -16.379 1.00 73.00 72 ASP A CA 1
ATOM 568 C C . ASP A 1 72 ? -2.165 -3.639 -16.007 1.00 73.00 72 ASP A C 1
ATOM 570 O O . ASP A 1 72 ? -1.106 -4.237 -15.774 1.00 73.00 72 ASP A O 1
ATOM 574 N N . ALA A 1 73 ? -2.280 -2.319 -15.952 1.00 84.25 73 ALA A N 1
ATOM 575 C CA . ALA A 1 73 ? -1.235 -1.430 -15.492 1.00 84.25 73 ALA A CA 1
ATOM 576 C C . ALA A 1 73 ? -1.796 -0.544 -14.386 1.00 84.25 73 ALA A C 1
ATOM 578 O O . ALA A 1 73 ? -2.973 -0.169 -14.407 1.00 84.25 73 ALA A O 1
ATOM 579 N N . PHE A 1 74 ? -0.957 -0.233 -13.407 1.00 89.50 74 PHE A N 1
ATOM 580 C CA . PHE A 1 74 ? -1.384 0.479 -12.214 1.00 89.50 74 PHE A CA 1
ATOM 581 C C . PHE A 1 74 ? -0.329 1.475 -11.768 1.00 89.50 74 PHE A C 1
ATOM 583 O O . PHE A 1 74 ? 0.861 1.164 -11.748 1.00 89.50 74 PHE A O 1
ATOM 590 N N . ASP A 1 75 ? -0.789 2.644 -11.347 1.00 93.94 75 ASP A N 1
ATOM 591 C CA . ASP A 1 75 ? 0.078 3.680 -10.809 1.00 93.94 75 ASP A CA 1
ATOM 592 C C . ASP A 1 75 ? 0.143 3.604 -9.283 1.00 93.94 75 ASP A C 1
ATOM 594 O O . ASP A 1 75 ? -0.863 3.399 -8.596 1.00 93.94 75 ASP A O 1
ATOM 598 N N . VAL A 1 76 ? 1.340 3.838 -8.760 1.00 95.69 76 VAL A N 1
ATOM 599 C CA . VAL A 1 76 ? 1.617 4.128 -7.357 1.00 95.69 76 VAL A CA 1
ATOM 600 C C . VAL A 1 76 ? 1.829 5.628 -7.240 1.00 95.69 76 VAL A C 1
ATOM 602 O O . VAL A 1 76 ? 2.725 6.158 -7.888 1.00 95.69 76 VAL A O 1
ATOM 605 N N . TYR A 1 77 ? 1.042 6.299 -6.401 1.00 97.00 77 TYR A N 1
ATOM 606 C CA . TYR A 1 77 ? 1.189 7.741 -6.130 1.00 97.00 77 TYR A CA 1
ATOM 607 C C . TYR A 1 77 ? 1.671 8.038 -4.706 1.00 97.00 77 TYR A C 1
ATOM 609 O O . TYR A 1 77 ? 2.157 9.131 -4.406 1.00 97.00 77 TYR A O 1
ATOM 617 N N . THR A 1 78 ? 1.530 7.061 -3.813 1.00 98.12 78 THR A N 1
ATOM 618 C CA . THR A 1 78 ? 1.953 7.155 -2.419 1.00 98.12 78 THR A CA 1
ATOM 619 C C . THR A 1 78 ? 2.591 5.836 -2.017 1.00 98.12 78 THR A C 1
ATOM 621 O O . THR A 1 78 ? 2.067 4.772 -2.339 1.00 98.12 78 THR A O 1
ATOM 624 N N . GLU A 1 79 ? 3.697 5.893 -1.289 1.00 98.31 79 GLU A N 1
ATOM 625 C CA . GLU A 1 79 ? 4.246 4.745 -0.580 1.00 98.31 79 GLU A CA 1
ATOM 626 C C . GLU A 1 79 ? 3.959 4.852 0.919 1.00 98.31 79 GLU A C 1
ATOM 628 O O . GLU A 1 79 ? 4.063 5.923 1.515 1.00 98.31 79 GLU A O 1
ATOM 633 N N . LEU A 1 80 ? 3.601 3.733 1.541 1.00 98.69 80 LEU A N 1
ATOM 634 C CA . LEU A 1 80 ? 3.644 3.567 2.985 1.00 98.69 80 LEU A CA 1
ATOM 635 C C . LEU A 1 80 ? 5.024 3.031 3.366 1.00 98.69 80 LEU A C 1
ATOM 637 O O . LEU A 1 80 ? 5.419 1.947 2.932 1.00 98.69 80 LEU A O 1
ATOM 641 N N . VAL A 1 81 ? 5.720 3.777 4.216 1.00 98.44 81 VAL A N 1
ATOM 642 C CA . VAL A 1 81 ? 7.004 3.403 4.803 1.00 98.44 81 VAL A CA 1
ATOM 643 C C . VAL A 1 81 ? 6.764 2.934 6.230 1.00 98.44 81 VAL A C 1
ATOM 645 O O . VAL A 1 81 ? 6.226 3.679 7.049 1.00 98.44 81 VAL A O 1
ATOM 648 N N . ILE A 1 82 ? 7.174 1.705 6.535 1.00 98.06 82 ILE A N 1
ATOM 649 C CA . ILE A 1 82 ? 7.190 1.164 7.896 1.00 98.06 82 ILE A CA 1
ATOM 650 C C . ILE A 1 82 ? 8.646 0.949 8.283 1.00 98.06 82 ILE A C 1
ATOM 652 O O . ILE A 1 82 ? 9.305 0.033 7.778 1.00 98.06 82 ILE A O 1
ATOM 656 N N . HIS A 1 83 ? 9.146 1.787 9.188 1.00 96.12 83 HIS A N 1
ATOM 657 C CA . HIS A 1 83 ? 10.543 1.727 9.588 1.00 96.12 83 HIS A CA 1
ATOM 658 C C . HIS A 1 83 ? 10.890 0.403 10.284 1.00 96.12 83 HIS A C 1
ATOM 660 O O . HIS A 1 83 ? 10.096 -0.188 11.019 1.00 96.12 83 HIS A O 1
ATOM 666 N N . SER A 1 84 ? 12.122 -0.059 10.091 1.00 94.19 84 SER A N 1
ATOM 667 C CA . SER A 1 84 ? 12.687 -1.274 10.694 1.00 94.19 84 SER A CA 1
ATOM 668 C C . SER A 1 84 ? 12.660 -1.272 12.233 1.00 94.19 84 SER A C 1
ATOM 670 O O . SER A 1 84 ? 12.640 -2.335 12.879 1.00 94.19 84 SER A O 1
ATOM 672 N N . SER A 1 85 ? 12.628 -0.073 12.821 1.00 94.00 85 SER A N 1
ATOM 673 C CA . SER A 1 85 ? 12.472 0.173 14.253 1.00 94.00 85 SER A CA 1
ATOM 674 C C . SER A 1 85 ? 11.073 -0.171 14.768 1.00 94.00 85 SER A C 1
ATOM 676 O O . SER A 1 85 ? 10.963 -0.610 15.914 1.00 94.00 85 SER A O 1
ATOM 678 N N . TYR A 1 86 ? 10.028 -0.058 13.940 1.00 96.12 86 TYR A N 1
ATOM 679 C CA . TYR A 1 86 ? 8.673 -0.443 14.320 1.00 96.12 86 TYR A CA 1
ATOM 680 C C . TYR A 1 86 ? 8.589 -1.955 14.548 1.00 96.12 86 TYR A C 1
ATOM 682 O O . TYR A 1 86 ? 9.045 -2.765 13.729 1.00 96.12 86 TYR A O 1
ATOM 690 N N . LYS A 1 87 ? 8.004 -2.333 15.686 1.00 95.62 87 LYS A N 1
ATOM 691 C CA . LYS A 1 87 ? 7.776 -3.722 16.089 1.00 95.62 87 LYS A CA 1
ATOM 692 C C . LYS A 1 87 ? 6.269 -3.979 16.079 1.00 95.62 87 LYS A C 1
ATOM 694 O O . LYS A 1 87 ? 5.589 -3.489 16.981 1.00 95.62 87 LYS A O 1
ATOM 699 N N . PRO A 1 88 ? 5.745 -4.694 15.065 1.00 96.69 88 PRO A N 1
ATOM 700 C CA . PRO A 1 88 ? 4.342 -5.084 15.056 1.00 96.69 88 PRO A CA 1
ATOM 701 C C . PRO A 1 88 ? 3.984 -5.896 16.315 1.00 96.69 88 PRO A C 1
ATOM 703 O O . PRO A 1 88 ? 4.843 -6.615 16.837 1.00 96.69 88 PRO A O 1
ATOM 706 N N . PRO A 1 89 ? 2.748 -5.783 16.827 1.00 96.56 89 PRO A N 1
ATOM 707 C CA . PRO A 1 89 ? 2.309 -6.551 17.985 1.00 96.56 89 PRO A CA 1
ATOM 708 C C . PRO A 1 89 ? 2.086 -8.030 17.642 1.00 96.56 89 PRO A C 1
ATOM 710 O O . PRO A 1 89 ? 1.712 -8.376 16.522 1.00 96.56 89 PRO A O 1
ATOM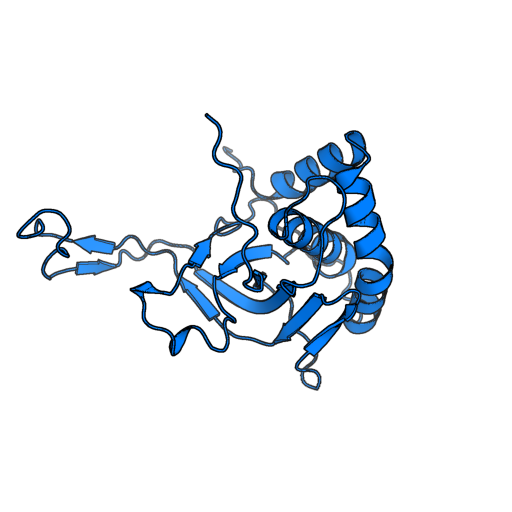 713 N N . GLY A 1 90 ? 2.249 -8.896 18.645 1.00 94.88 90 GLY A N 1
ATOM 714 C CA . GLY A 1 90 ? 2.010 -10.333 18.509 1.00 94.88 90 GLY A CA 1
ATOM 715 C C . GLY A 1 90 ? 2.994 -11.006 17.553 1.00 94.88 90 GLY A C 1
ATOM 716 O O . GLY A 1 90 ? 4.204 -10.813 17.656 1.00 94.88 90 GLY A O 1
ATOM 717 N N . ASP A 1 91 ? 2.459 -11.818 16.650 1.00 94.00 91 ASP A N 1
ATOM 718 C CA . ASP A 1 91 ? 3.174 -12.537 15.595 1.00 94.00 91 ASP A CA 1
ATOM 719 C C . ASP A 1 91 ? 3.075 -11.854 14.220 1.00 94.00 91 ASP A C 1
ATOM 721 O O . ASP A 1 91 ? 3.553 -12.404 13.227 1.00 94.00 91 ASP A O 1
ATOM 725 N N . LEU A 1 92 ? 2.491 -10.651 14.157 1.00 96.62 92 LEU A N 1
ATOM 726 C CA . LEU A 1 92 ? 2.315 -9.920 12.906 1.00 96.62 92 LEU A CA 1
ATOM 727 C C . LEU A 1 92 ? 3.658 -9.514 12.284 1.00 96.62 92 LEU A C 1
ATOM 729 O O . LEU A 1 92 ? 4.605 -9.099 12.957 1.00 96.62 92 LEU A O 1
ATOM 733 N N . ALA A 1 93 ? 3.712 -9.542 10.957 1.00 96.12 93 ALA A N 1
ATOM 734 C CA . ALA A 1 93 ? 4.776 -8.943 10.171 1.00 96.12 93 ALA A CA 1
ATOM 735 C C . ALA A 1 93 ? 4.422 -7.499 9.766 1.00 96.12 93 ALA A C 1
ATOM 737 O O . ALA A 1 93 ? 3.269 -7.070 9.791 1.00 96.12 93 ALA A O 1
ATOM 738 N N . ARG A 1 94 ? 5.421 -6.733 9.298 1.00 96.44 94 ARG A N 1
ATOM 739 C CA . ARG A 1 94 ? 5.182 -5.408 8.681 1.00 96.44 94 ARG A CA 1
ATOM 740 C C . ARG A 1 94 ? 4.250 -5.492 7.465 1.00 96.44 94 ARG A C 1
ATOM 742 O O . ARG A 1 94 ? 3.518 -4.548 7.196 1.00 96.44 94 ARG A O 1
ATOM 749 N N . TYR A 1 95 ? 4.244 -6.635 6.782 1.00 96.56 95 TYR A N 1
ATOM 750 C CA . TYR A 1 95 ? 3.297 -6.934 5.712 1.00 96.56 95 TYR A CA 1
ATOM 751 C C . TYR A 1 95 ? 1.839 -6.895 6.198 1.00 96.56 95 TYR A C 1
ATOM 753 O O . TYR A 1 95 ? 1.009 -6.230 5.581 1.00 96.56 95 TYR A O 1
ATOM 761 N N . ASP A 1 96 ? 1.537 -7.528 7.334 1.00 97.06 96 ASP A N 1
ATOM 762 C CA . ASP A 1 96 ? 0.181 -7.551 7.901 1.00 97.06 96 ASP A CA 1
ATOM 763 C C . ASP A 1 96 ? -0.256 -6.158 8.359 1.00 97.06 96 ASP A C 1
ATOM 765 O O . ASP A 1 96 ? -1.410 -5.765 8.191 1.00 97.06 96 ASP A O 1
ATOM 769 N N . VAL A 1 97 ? 0.688 -5.367 8.871 1.00 98.00 97 VAL A N 1
ATOM 770 C CA . VAL A 1 97 ? 0.469 -3.961 9.233 1.00 98.00 97 VAL A CA 1
ATOM 771 C C . VAL A 1 97 ? 0.134 -3.130 7.994 1.00 98.00 97 VAL A C 1
ATOM 773 O O . VAL A 1 97 ? -0.848 -2.392 8.008 1.00 98.00 97 VAL A O 1
ATOM 776 N N . ALA A 1 98 ? 0.895 -3.282 6.905 1.00 98.00 98 ALA A N 1
ATOM 777 C CA . ALA A 1 98 ? 0.632 -2.587 5.647 1.00 98.00 98 ALA A CA 1
ATOM 778 C C . ALA A 1 98 ? -0.735 -2.961 5.055 1.00 98.00 98 ALA A C 1
ATOM 780 O O . ALA A 1 98 ? -1.479 -2.068 4.642 1.00 98.00 98 ALA A O 1
ATOM 781 N N . ARG A 1 99 ? -1.107 -4.250 5.072 1.00 96.62 99 ARG A N 1
ATOM 782 C CA . ARG A 1 99 ? -2.449 -4.707 4.669 1.00 96.62 99 ARG A CA 1
ATOM 783 C C . ARG A 1 99 ? -3.540 -4.090 5.532 1.00 96.62 99 ARG A C 1
ATOM 785 O O . ARG A 1 99 ? -4.461 -3.481 5.002 1.00 96.62 99 ARG A O 1
ATOM 792 N N . THR A 1 100 ? -3.383 -4.144 6.853 1.00 97.19 100 THR A N 1
ATOM 793 C CA . THR A 1 100 ? -4.360 -3.585 7.797 1.00 97.19 100 THR A CA 1
ATOM 794 C C . THR A 1 100 ? -4.566 -2.090 7.558 1.00 97.19 100 THR A C 1
ATOM 796 O O . THR A 1 100 ? -5.701 -1.638 7.433 1.00 97.19 100 THR A O 1
ATOM 799 N N . ILE A 1 101 ? -3.483 -1.316 7.434 1.00 97.88 101 ILE A N 1
ATOM 800 C CA . ILE A 1 101 ? -3.554 0.126 7.156 1.00 97.88 101 ILE A CA 1
ATOM 801 C C . ILE A 1 101 ? -4.218 0.389 5.806 1.00 97.88 101 ILE A C 1
ATOM 803 O O . ILE A 1 101 ? -5.065 1.272 5.712 1.00 97.88 101 ILE A O 1
ATOM 807 N N . THR A 1 102 ? -3.882 -0.392 4.779 1.00 96.94 102 THR A N 1
ATOM 808 C CA . THR A 1 102 ? -4.516 -0.289 3.458 1.00 96.94 102 THR A CA 1
ATOM 809 C C . THR A 1 102 ? -6.018 -0.516 3.554 1.00 96.94 102 THR A C 1
ATOM 811 O O . THR A 1 102 ? -6.784 0.254 2.985 1.00 96.94 102 THR A O 1
ATOM 814 N N . SER A 1 103 ? -6.464 -1.502 4.326 1.00 95.06 103 SER A N 1
ATOM 815 C CA . SER A 1 103 ? -7.887 -1.772 4.525 1.00 95.06 103 SER A CA 1
ATOM 816 C C . SER A 1 103 ? -8.593 -0.666 5.305 1.00 95.06 103 SER A C 1
ATOM 818 O O . SER A 1 103 ? -9.710 -0.290 4.959 1.00 95.06 103 SER A O 1
ATOM 820 N N . VAL A 1 104 ? -7.932 -0.060 6.293 1.00 96.06 104 VAL A N 1
ATOM 821 C CA . VAL A 1 104 ? -8.453 1.121 6.999 1.00 96.06 104 VAL A CA 1
ATOM 822 C C . VAL A 1 104 ? -8.558 2.331 6.056 1.00 96.06 104 VAL A C 1
ATOM 824 O O . VAL A 1 104 ? -9.585 3.010 6.034 1.00 96.06 104 VAL A O 1
ATOM 827 N N . LEU A 1 105 ? -7.542 2.576 5.223 1.00 96.38 105 LEU A N 1
ATOM 828 C CA . LEU A 1 105 ? -7.574 3.600 4.171 1.00 96.38 105 LEU A CA 1
ATOM 829 C C . LEU A 1 105 ? -8.698 3.325 3.162 1.00 96.38 105 LEU A C 1
ATOM 831 O O . LEU A 1 105 ? -9.414 4.245 2.772 1.00 96.38 105 LEU A O 1
ATOM 835 N N . ARG A 1 106 ? -8.901 2.062 2.784 1.00 93.19 106 ARG A N 1
ATOM 836 C CA . ARG A 1 106 ? -9.965 1.633 1.872 1.00 93.19 106 ARG A CA 1
ATOM 837 C C . ARG A 1 106 ? -11.354 1.910 2.444 1.00 93.19 106 ARG A C 1
ATOM 839 O O . ARG A 1 106 ? -12.231 2.400 1.740 1.00 93.19 106 ARG A O 1
ATOM 846 N N . LEU A 1 107 ? -11.549 1.619 3.728 1.00 91.38 107 LEU A N 1
ATOM 847 C CA . LEU A 1 107 ? -12.820 1.824 4.423 1.00 91.38 107 LEU A CA 1
ATOM 848 C C . LEU A 1 107 ? -13.151 3.307 4.623 1.00 91.38 107 LEU A C 1
ATOM 850 O O . LEU A 1 107 ? -14.312 3.698 4.507 1.00 91.38 107 LEU A O 1
ATOM 854 N N . CYS A 1 108 ? -12.152 4.125 4.957 1.00 92.38 108 CYS A N 1
ATOM 855 C CA . CYS A 1 108 ? -12.396 5.482 5.448 1.00 92.38 108 CYS A CA 1
ATOM 856 C C . CYS A 1 108 ? -12.011 6.593 4.473 1.00 92.38 108 CYS A C 1
ATOM 858 O O . CYS A 1 108 ? -12.579 7.681 4.568 1.00 92.38 108 CYS A O 1
ATOM 860 N N . CYS A 1 109 ? -11.063 6.353 3.566 1.00 94.50 109 CYS A N 1
ATOM 861 C CA . CYS A 1 109 ? -10.576 7.354 2.619 1.00 94.50 109 CYS A CA 1
ATOM 862 C C . CYS A 1 109 ? -11.158 7.146 1.228 1.00 94.50 109 CYS A C 1
ATOM 864 O O . CYS A 1 109 ? -11.861 8.027 0.744 1.00 94.50 109 CYS A O 1
ATOM 866 N N . ASP A 1 110 ? -10.856 6.014 0.596 1.00 93.38 110 ASP A N 1
ATOM 867 C CA . ASP A 1 110 ? -11.299 5.709 -0.764 1.00 93.38 110 ASP A CA 1
ATOM 868 C C . ASP A 1 110 ? -11.254 4.189 -1.007 1.00 93.38 110 ASP A C 1
ATOM 870 O O . ASP A 1 110 ? -10.187 3.582 -0.866 1.00 93.38 110 ASP A O 1
ATOM 874 N N . PRO A 1 111 ? -12.377 3.556 -1.397 1.00 92.00 111 PRO A N 1
ATOM 875 C CA . PRO A 1 111 ? -12.453 2.108 -1.553 1.00 92.00 111 PRO A CA 1
ATOM 876 C C . PRO A 1 111 ? -11.619 1.550 -2.721 1.00 92.00 111 PRO A C 1
ATOM 878 O O . PRO A 1 111 ? -11.463 0.333 -2.833 1.00 92.00 111 PRO A O 1
ATOM 881 N N . THR A 1 112 ? -11.057 2.413 -3.569 1.00 91.62 112 THR A N 1
ATOM 882 C CA . THR A 1 112 ? -10.170 2.040 -4.682 1.00 91.62 112 THR A CA 1
ATOM 883 C C . THR A 1 112 ? -8.684 2.004 -4.297 1.00 91.62 112 THR A C 1
ATOM 885 O O . THR A 1 112 ? -7.837 1.635 -5.118 1.00 91.62 112 THR A O 1
ATOM 888 N N . ILE A 1 113 ? -8.338 2.373 -3.056 1.00 94.31 113 ILE A N 1
ATOM 889 C CA . ILE A 1 113 ? -6.965 2.271 -2.547 1.00 94.31 113 ILE A CA 1
ATOM 890 C C . ILE A 1 113 ? -6.573 0.795 -2.434 1.00 94.31 113 ILE A C 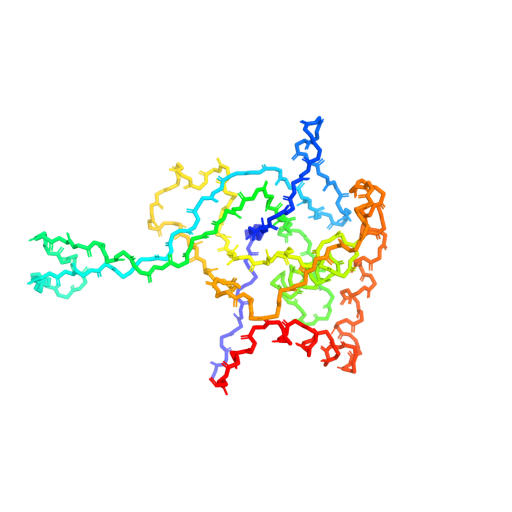1
ATOM 892 O O . ILE A 1 113 ? -7.261 -0.019 -1.803 1.00 94.31 113 ILE A O 1
ATOM 896 N N . ARG A 1 114 ? -5.432 0.455 -3.036 1.00 93.44 114 ARG A N 1
ATOM 897 C CA . ARG A 1 114 ? -4.860 -0.892 -3.036 1.00 93.44 114 ARG A CA 1
ATOM 898 C C . ARG A 1 114 ? -3.415 -0.889 -2.603 1.00 93.44 114 ARG A C 1
ATOM 900 O O . ARG A 1 114 ? -2.668 0.015 -2.968 1.00 93.44 114 ARG A O 1
ATOM 907 N N . PHE A 1 115 ? -3.027 -1.939 -1.894 1.00 95.75 115 PHE A N 1
ATOM 908 C CA . PHE A 1 115 ? -1.634 -2.276 -1.661 1.00 95.75 115 PHE A CA 1
ATOM 909 C C . PHE A 1 115 ? -1.152 -3.041 -2.886 1.00 95.75 115 PHE A C 1
ATOM 911 O O . PHE A 1 115 ? -1.278 -4.257 -2.991 1.00 95.75 115 PHE A O 1
ATOM 918 N N . LEU A 1 116 ? -0.637 -2.300 -3.859 1.00 94.88 116 LEU A N 1
ATOM 919 C CA . LEU A 1 116 ? -0.348 -2.835 -5.179 1.00 94.88 116 LEU A CA 1
ATOM 920 C C . LEU A 1 116 ? 0.926 -3.674 -5.205 1.00 94.88 116 LEU A C 1
ATOM 922 O O . LEU A 1 116 ? 0.963 -4.728 -5.837 1.00 94.88 116 LEU A O 1
ATOM 926 N N . VAL A 1 117 ? 1.986 -3.182 -4.570 1.00 95.44 117 VAL A N 1
ATOM 927 C CA . VAL A 1 117 ? 3.322 -3.763 -4.698 1.00 95.44 117 VAL A CA 1
ATOM 928 C C . VAL A 1 117 ? 4.152 -3.490 -3.454 1.00 95.44 117 VAL A C 1
ATOM 930 O O . VAL A 1 117 ? 4.228 -2.361 -2.972 1.00 95.44 117 VAL A O 1
ATOM 933 N N . GLN A 1 118 ? 4.798 -4.529 -2.940 1.00 97.19 118 GLN A N 1
ATOM 934 C CA . GLN A 1 118 ? 5.848 -4.404 -1.940 1.00 97.19 118 GLN A CA 1
ATOM 935 C C . GLN A 1 118 ? 7.186 -4.161 -2.640 1.00 97.19 118 GLN A C 1
ATOM 937 O O . GLN A 1 118 ? 7.517 -4.860 -3.597 1.00 97.19 118 GLN A O 1
ATOM 942 N N . SER A 1 119 ? 7.981 -3.231 -2.119 1.00 96.19 119 SER A N 1
ATOM 943 C CA . SER A 1 119 ? 9.328 -2.939 -2.607 1.00 96.19 119 SER A CA 1
ATOM 944 C C . SER A 1 119 ? 10.394 -3.174 -1.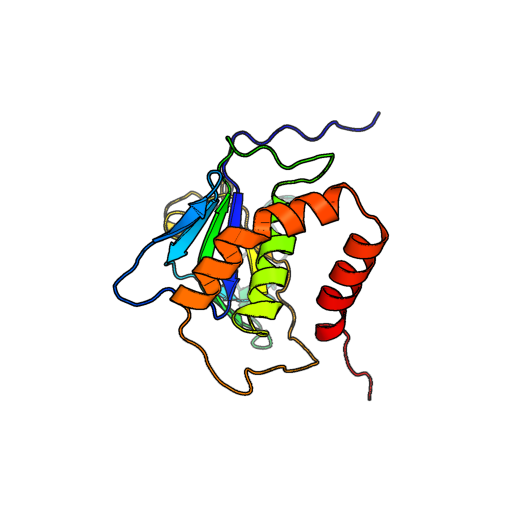534 1.00 96.19 119 SER A C 1
ATOM 946 O O . SER A 1 119 ? 10.137 -3.023 -0.336 1.00 96.19 119 SER A O 1
ATOM 948 N N . SER A 1 120 ? 11.606 -3.552 -1.956 1.00 94.06 120 SER A N 1
ATOM 949 C CA . SER A 1 120 ? 12.782 -3.611 -1.078 1.00 94.06 120 SER A CA 1
ATOM 950 C C . SER A 1 120 ? 13.364 -2.237 -0.727 1.00 94.06 120 SER A C 1
ATOM 952 O O . SER A 1 120 ? 14.082 -2.143 0.264 1.00 94.06 120 SER A O 1
ATOM 954 N N . HIS A 1 121 ? 13.047 -1.200 -1.507 1.00 95.69 121 HIS A N 1
ATOM 955 C CA . HIS A 1 121 ? 13.530 0.178 -1.345 1.00 95.69 121 HIS A CA 1
ATOM 956 C C . HIS A 1 121 ? 12.392 1.186 -1.567 1.00 95.69 121 HIS A C 1
ATOM 958 O O . HIS A 1 121 ? 11.343 0.819 -2.104 1.00 95.69 121 HIS A O 1
ATOM 964 N N . SER A 1 122 ? 12.607 2.456 -1.216 1.00 96.19 122 SER A N 1
ATOM 965 C CA . SER A 1 122 ? 11.663 3.525 -1.569 1.00 96.19 122 SER A CA 1
ATOM 966 C C . SER A 1 122 ? 11.459 3.586 -3.082 1.00 96.19 122 SER A C 1
ATOM 968 O O . SER A 1 122 ? 12.421 3.498 -3.850 1.00 96.19 122 SER A O 1
ATOM 970 N N . PHE A 1 123 ? 10.218 3.784 -3.524 1.00 95.00 123 PHE A N 1
ATOM 971 C CA . PHE A 1 123 ? 9.888 3.931 -4.947 1.00 95.00 123 PHE A CA 1
ATOM 972 C C . PHE A 1 123 ? 10.562 5.155 -5.582 1.00 95.00 123 PHE A C 1
ATOM 974 O O . PHE A 1 123 ? 10.843 5.147 -6.779 1.00 95.00 123 PHE A O 1
ATOM 981 N N . SER A 1 124 ? 10.890 6.172 -4.783 1.00 93.31 124 SER A N 1
ATOM 982 C CA . SER A 1 124 ? 11.594 7.375 -5.243 1.00 93.31 124 SER A CA 1
ATOM 983 C C . SER A 1 124 ? 13.097 7.147 -5.464 1.00 93.31 124 SER A C 1
ATOM 985 O O . SER A 1 124 ? 13.745 7.937 -6.145 1.00 93.31 124 SER A O 1
ATOM 987 N N . GLU A 1 125 ? 13.657 6.071 -4.908 1.00 93.56 125 GLU A N 1
ATOM 988 C CA . GLU A 1 125 ? 15.096 5.769 -4.940 1.00 93.56 125 GLU A CA 1
ATOM 989 C C . GLU A 1 125 ? 15.413 4.531 -5.788 1.00 93.56 125 GLU A C 1
ATOM 991 O O . GLU A 1 125 ? 16.496 4.427 -6.364 1.00 93.56 125 GLU A O 1
ATOM 996 N N . ILE A 1 126 ? 14.460 3.597 -5.895 1.00 92.44 126 ILE A N 1
ATOM 997 C CA . ILE A 1 126 ? 14.668 2.258 -6.459 1.00 92.44 126 ILE A CA 1
ATOM 998 C C . ILE A 1 126 ? 15.186 2.267 -7.899 1.00 92.44 126 ILE A C 1
ATOM 1000 O O . ILE A 1 126 ? 15.935 1.375 -8.280 1.00 92.44 126 ILE A O 1
ATOM 1004 N N . ALA A 1 127 ? 14.842 3.290 -8.687 1.00 89.19 127 ALA A N 1
ATOM 1005 C CA . ALA A 1 127 ? 15.294 3.423 -10.070 1.00 89.19 127 ALA A CA 1
ATOM 1006 C C . ALA A 1 127 ? 16.822 3.588 -10.198 1.00 89.19 127 ALA A C 1
ATOM 1008 O O . ALA A 1 127 ? 17.377 3.315 -11.260 1.00 89.19 127 ALA A O 1
ATOM 1009 N N . ALA A 1 128 ? 17.502 4.031 -9.136 1.00 92.50 128 ALA A N 1
ATOM 1010 C CA . ALA A 1 128 ? 18.957 4.168 -9.090 1.00 92.50 128 ALA A CA 1
ATOM 1011 C C . ALA A 1 128 ? 19.665 2.942 -8.480 1.00 92.50 128 ALA A C 1
ATOM 1013 O O . ALA A 1 128 ? 20.897 2.890 -8.467 1.00 92.50 128 ALA A O 1
ATOM 1014 N N . ILE A 1 129 ? 18.913 1.966 -7.962 1.00 90.50 129 ILE A N 1
ATOM 1015 C CA . ILE A 1 129 ? 19.451 0.773 -7.303 1.00 90.50 129 ILE A CA 1
ATOM 1016 C C . ILE A 1 129 ? 19.670 -0.339 -8.342 1.00 90.50 129 ILE A C 1
ATOM 1018 O O . ILE A 1 129 ? 18.789 -0.569 -9.171 1.00 90.50 129 ILE A O 1
ATOM 1022 N N . PRO A 1 130 ? 20.806 -1.066 -8.314 1.00 89.31 130 PRO A N 1
ATOM 1023 C CA . PRO A 1 130 ? 21.049 -2.165 -9.245 1.00 89.31 130 PRO A CA 1
ATOM 1024 C C . PRO A 1 130 ? 19.942 -3.230 -9.219 1.00 89.31 130 PRO A C 1
ATOM 1026 O O . PRO A 1 130 ? 19.577 -3.714 -8.149 1.00 89.31 130 PRO A O 1
ATOM 1029 N N . ASP A 1 131 ? 19.494 -3.690 -10.392 1.00 85.12 131 ASP A N 1
ATOM 1030 C CA . ASP A 1 131 ? 18.385 -4.654 -10.541 1.00 85.12 131 ASP A CA 1
ATOM 1031 C C . ASP A 1 131 ? 18.506 -5.893 -9.640 1.00 85.12 131 ASP A C 1
ATOM 1033 O O . ASP A 1 131 ? 17.524 -6.363 -9.074 1.00 85.12 131 ASP A O 1
ATOM 1037 N N . ARG A 1 132 ? 19.728 -6.411 -9.458 1.00 86.00 132 ARG A N 1
ATOM 1038 C CA . ARG A 1 132 ? 20.014 -7.589 -8.616 1.00 86.00 132 ARG A CA 1
ATOM 1039 C C . ARG A 1 132 ? 19.727 -7.384 -7.118 1.00 86.00 132 ARG A C 1
ATOM 1041 O O . ARG A 1 132 ? 19.604 -8.360 -6.383 1.00 86.00 132 ARG A O 1
ATOM 1048 N N . GLU A 1 133 ? 19.691 -6.137 -6.660 1.00 87.19 133 GLU A N 1
ATOM 1049 C CA . GLU A 1 133 ? 19.431 -5.728 -5.272 1.00 87.19 133 GLU A CA 1
ATOM 1050 C C . GLU A 1 133 ? 17.965 -5.290 -5.083 1.00 87.19 133 GLU A C 1
ATOM 1052 O O . GLU A 1 133 ? 17.444 -5.239 -3.962 1.00 87.19 133 GLU A O 1
ATOM 1057 N N . THR A 1 134 ? 17.266 -5.059 -6.191 1.00 88.19 134 THR A N 1
ATOM 1058 C CA . THR A 1 134 ? 15.863 -4.672 -6.233 1.00 88.19 134 THR A CA 1
ATOM 1059 C C . THR A 1 134 ? 14.948 -5.894 -6.165 1.00 88.19 134 THR A C 1
ATOM 1061 O O . THR A 1 134 ? 15.123 -6.889 -6.867 1.00 88.19 134 THR A O 1
ATOM 1064 N N . ARG A 1 135 ? 13.928 -5.824 -5.307 1.00 92.00 135 ARG A N 1
ATOM 1065 C CA . ARG A 1 135 ? 12.820 -6.780 -5.275 1.00 92.00 135 ARG A CA 1
ATOM 1066 C C . ARG A 1 135 ? 11.507 -6.018 -5.251 1.00 92.00 135 ARG A C 1
ATOM 1068 O O . ARG A 1 135 ? 11.279 -5.217 -4.349 1.00 92.00 135 ARG A O 1
ATOM 1075 N N . LEU A 1 136 ? 10.659 -6.313 -6.228 1.00 92.12 136 LEU A N 1
ATOM 1076 C CA . LEU A 1 136 ? 9.284 -5.842 -6.312 1.00 92.12 136 LEU A CA 1
ATOM 1077 C C . LEU A 1 136 ? 8.369 -7.065 -6.299 1.00 92.12 136 LEU A C 1
ATOM 1079 O O . LEU A 1 136 ? 8.493 -7.939 -7.156 1.00 92.12 136 LEU A O 1
ATOM 1083 N N . THR A 1 137 ? 7.463 -7.124 -5.330 1.00 93.69 137 THR A N 1
ATOM 1084 C CA . THR A 1 137 ? 6.489 -8.210 -5.191 1.00 93.69 137 THR A CA 1
ATOM 1085 C C . THR A 1 137 ? 5.090 -7.633 -5.391 1.00 93.69 137 THR A C 1
ATOM 1087 O O . THR A 1 137 ? 4.606 -6.928 -4.502 1.00 93.69 137 THR A O 1
ATOM 1090 N N . PRO A 1 138 ? 4.433 -7.882 -6.537 1.00 92.06 138 PRO A N 1
ATOM 1091 C CA . PRO A 1 138 ? 3.037 -7.501 -6.735 1.00 92.06 138 PRO A CA 1
ATOM 1092 C C . PRO A 1 138 ? 2.130 -8.198 -5.712 1.00 92.06 138 PRO A C 1
ATOM 1094 O O . PRO A 1 138 ? 2.312 -9.386 -5.450 1.00 92.06 138 PRO A O 1
ATOM 1097 N N . ILE A 1 139 ? 1.171 -7.463 -5.146 1.00 92.56 139 ILE A N 1
ATOM 1098 C CA . ILE A 1 139 ? 0.237 -7.946 -4.119 1.00 92.56 139 ILE A CA 1
ATOM 1099 C C . ILE A 1 139 ? -1.198 -7.907 -4.669 1.00 92.56 139 ILE A C 1
ATOM 1101 O O . ILE A 1 139 ? -1.727 -8.941 -5.064 1.00 92.56 139 ILE A O 1
ATOM 1105 N N . GLU A 1 140 ? -1.813 -6.726 -4.788 1.00 91.31 140 GLU A N 1
ATOM 1106 C CA . GLU A 1 140 ? -3.167 -6.542 -5.346 1.00 91.31 140 GLU A CA 1
ATOM 1107 C C . GLU A 1 140 ? -3.133 -6.069 -6.817 1.00 91.31 140 GLU A C 1
ATOM 1109 O O . GLU A 1 140 ? -3.800 -5.109 -7.210 1.00 91.31 140 GLU A O 1
ATOM 1114 N N . SER A 1 141 ? -2.329 -6.734 -7.654 1.00 85.56 141 SER A N 1
ATOM 1115 C CA . SER A 1 141 ? -2.129 -6.393 -9.075 1.00 85.56 141 SER A CA 1
ATOM 1116 C C . SER A 1 141 ? -3.167 -6.998 -10.027 1.00 85.56 141 SER A C 1
ATOM 1118 O O . SER A 1 141 ? -2.953 -7.031 -11.236 1.00 85.56 141 SER A O 1
ATOM 1120 N N . THR A 1 142 ? -4.289 -7.487 -9.501 1.00 84.00 142 THR A N 1
ATOM 1121 C CA . THR A 1 142 ? -5.436 -7.921 -10.307 1.00 84.00 142 THR A CA 1
ATOM 1122 C C . THR A 1 142 ? -6.526 -6.846 -10.301 1.00 84.00 142 THR A C 1
ATOM 1124 O O . THR A 1 142 ? -6.590 -6.034 -9.368 1.00 84.00 142 THR A O 1
ATOM 1127 N N . PRO A 1 143 ? -7.383 -6.788 -11.335 1.00 79.38 143 PRO A N 1
ATOM 1128 C CA . PRO A 1 143 ? -8.539 -5.904 -11.327 1.00 79.38 143 PRO A CA 1
ATOM 1129 C C . PRO A 1 143 ? -9.480 -6.225 -10.165 1.00 79.38 143 PRO A C 1
ATOM 1131 O O . PRO A 1 143 ? -9.741 -7.390 -9.865 1.00 79.38 143 PRO A O 1
ATOM 1134 N N . GLN A 1 144 ? -10.044 -5.185 -9.552 1.00 82.56 144 GLN A N 1
ATOM 1135 C CA . GLN A 1 144 ? -11.220 -5.351 -8.704 1.00 82.56 144 GLN A CA 1
ATOM 1136 C C . GLN A 1 144 ? -12.430 -5.640 -9.601 1.00 82.56 144 GLN A C 1
ATOM 1138 O O . GLN A 1 144 ? -12.706 -4.896 -10.545 1.00 82.56 144 GLN A O 1
ATOM 1143 N N . TYR A 1 145 ? -13.158 -6.715 -9.317 1.00 83.56 145 TYR A N 1
ATOM 1144 C CA . TYR A 1 145 ? -14.362 -7.089 -10.066 1.00 83.56 145 TYR A CA 1
ATOM 1145 C C . TYR A 1 145 ? -15.612 -6.401 -9.514 1.00 83.56 145 TYR A C 1
ATOM 1147 O O . TYR A 1 145 ? -16.561 -6.161 -10.258 1.00 83.56 145 TYR A O 1
ATOM 1155 N N . ILE A 1 146 ? -15.589 -6.021 -8.233 1.00 82.44 146 ILE A N 1
ATOM 1156 C CA . ILE A 1 146 ? -16.584 -5.134 -7.631 1.00 82.44 146 ILE A CA 1
ATOM 1157 C C . ILE A 1 146 ? -15.983 -3.733 -7.560 1.00 82.44 146 ILE A C 1
ATOM 1159 O O . ILE A 1 146 ? -15.079 -3.467 -6.771 1.00 82.44 146 ILE A O 1
ATOM 1163 N N . GLN A 1 147 ? -16.493 -2.838 -8.403 1.00 81.44 147 GLN A N 1
ATOM 1164 C CA . GLN A 1 147 ? -16.047 -1.450 -8.478 1.00 81.44 147 GLN A CA 1
ATOM 1165 C C . GLN A 1 147 ? -16.822 -0.610 -7.462 1.00 81.44 147 GLN A C 1
ATOM 1167 O O . GLN A 1 147 ? -18.001 -0.307 -7.648 1.00 81.44 147 GLN A O 1
ATOM 1172 N N . LEU A 1 148 ? -16.156 -0.261 -6.365 1.00 85.62 148 LEU A N 1
ATOM 1173 C CA . LEU A 1 148 ? -16.679 0.647 -5.352 1.00 85.62 148 LEU A CA 1
ATOM 1174 C C . LEU A 1 148 ? -16.182 2.066 -5.625 1.00 85.62 148 LEU A C 1
ATOM 1176 O O . LEU A 1 148 ? -15.067 2.266 -6.097 1.00 85.62 148 LEU A O 1
ATOM 1180 N N . ALA A 1 149 ? -17.000 3.057 -5.286 1.00 87.62 149 ALA A N 1
ATOM 1181 C CA . ALA A 1 149 ? -16.640 4.463 -5.395 1.00 87.62 149 ALA A CA 1
ATOM 1182 C C . ALA A 1 149 ? -17.161 5.241 -4.187 1.00 87.62 149 ALA A C 1
ATOM 1184 O O . ALA A 1 149 ? -18.127 4.841 -3.530 1.00 87.62 149 ALA A O 1
ATOM 1185 N N . LEU A 1 150 ? -16.532 6.380 -3.907 1.00 87.62 150 LEU A N 1
ATOM 1186 C CA . LEU A 1 150 ? -17.030 7.308 -2.902 1.00 87.62 150 LEU A CA 1
ATOM 1187 C C . LEU A 1 150 ? -18.361 7.904 -3.362 1.00 87.62 150 LEU A C 1
ATOM 1189 O O . LEU A 1 150 ? -18.423 8.592 -4.377 1.00 87.62 150 LEU A O 1
ATOM 1193 N N . ALA A 1 151 ? -19.416 7.702 -2.571 1.00 88.88 151 ALA A N 1
ATOM 1194 C CA . ALA A 1 151 ? -20.690 8.380 -2.803 1.00 88.88 151 ALA A CA 1
ATOM 1195 C C . ALA A 1 151 ? -20.554 9.905 -2.638 1.00 88.88 151 ALA A C 1
ATOM 1197 O O . ALA A 1 151 ? -21.189 10.672 -3.358 1.00 88.88 151 ALA A O 1
ATOM 1198 N N . GLN A 1 152 ? -19.728 10.342 -1.679 1.00 86.31 152 GLN A N 1
ATOM 1199 C CA . GLN A 1 152 ? -19.414 11.747 -1.423 1.00 86.31 152 GLN A CA 1
ATOM 1200 C C . GLN A 1 152 ? -17.941 11.882 -1.005 1.00 86.31 152 GLN A C 1
ATOM 1202 O O . GLN A 1 152 ? -17.573 11.389 0.067 1.00 86.31 152 GLN A O 1
ATOM 1207 N N . PRO A 1 153 ? -17.093 12.543 -1.812 1.00 85.50 153 PRO A N 1
ATOM 1208 C CA . PRO A 1 153 ? -15.707 12.803 -1.444 1.00 85.50 153 PRO A CA 1
ATOM 1209 C C . PRO A 1 153 ? -15.613 13.681 -0.190 1.00 85.50 153 PRO A C 1
ATOM 1211 O O . PRO A 1 153 ? -16.318 14.682 -0.062 1.00 85.50 153 PRO A O 1
ATOM 1214 N N . LYS A 1 154 ? -14.716 13.321 0.731 1.00 88.12 154 LYS A N 1
ATOM 1215 C CA . LYS A 1 154 ? -14.401 14.100 1.937 1.00 88.12 154 LYS A CA 1
ATOM 1216 C C . LYS A 1 154 ? -12.956 14.610 1.873 1.00 88.12 154 LYS A C 1
ATOM 1218 O O . LYS A 1 154 ? -12.130 13.986 1.209 1.00 88.12 154 LYS A O 1
ATOM 1223 N N . PRO A 1 155 ? -12.612 15.706 2.577 1.00 90.88 155 PRO A N 1
ATOM 1224 C CA . PRO A 1 155 ? -11.237 16.195 2.622 1.00 90.88 155 PRO A CA 1
ATOM 1225 C C . PRO A 1 155 ? -10.277 15.134 3.173 1.00 90.88 155 PRO A C 1
ATOM 1227 O O . PRO A 1 155 ? -10.382 14.735 4.335 1.00 90.88 155 PRO A O 1
ATOM 1230 N N . LEU A 1 156 ? -9.313 14.716 2.347 1.00 92.81 156 LEU A N 1
ATOM 1231 C CA . LEU A 1 156 ? -8.411 13.603 2.652 1.00 92.81 156 LEU A CA 1
ATOM 1232 C C . LEU A 1 156 ? -7.663 13.786 3.977 1.00 92.81 156 LEU A C 1
ATOM 1234 O O . LEU A 1 156 ? -7.533 12.836 4.736 1.00 92.81 156 LEU A O 1
ATOM 1238 N N . ILE A 1 157 ? -7.214 15.001 4.303 1.00 94.00 157 ILE A N 1
ATOM 1239 C CA . ILE A 1 157 ? -6.438 15.245 5.529 1.00 94.00 157 ILE A CA 1
ATOM 1240 C C . ILE A 1 157 ? -7.219 14.929 6.804 1.00 94.00 157 ILE A C 1
ATOM 1242 O O . ILE A 1 157 ? -6.636 14.390 7.743 1.00 94.00 157 ILE A O 1
ATOM 1246 N N . GLY A 1 158 ? -8.521 15.222 6.837 1.00 94.19 158 GLY A N 1
ATOM 1247 C CA . GLY A 1 158 ? -9.358 14.853 7.979 1.00 94.19 158 GLY A CA 1
ATOM 1248 C C . GLY A 1 158 ? -9.462 13.334 8.127 1.00 94.19 158 GLY A C 1
ATOM 1249 O O . GLY A 1 158 ? -9.346 12.809 9.230 1.00 94.19 158 GLY A O 1
ATOM 1250 N N . LEU A 1 159 ? -9.598 12.625 7.003 1.00 95.69 159 LEU A N 1
ATOM 1251 C CA . LEU A 1 159 ? -9.665 11.163 6.973 1.00 95.69 159 LEU A CA 1
ATOM 1252 C C . LEU A 1 159 ? -8.328 10.531 7.373 1.00 95.69 159 LEU A C 1
ATOM 1254 O O . LEU A 1 159 ? -8.317 9.603 8.170 1.00 95.69 159 LEU A O 1
ATOM 1258 N N . LEU A 1 160 ? -7.199 11.063 6.895 1.00 96.94 160 LEU A N 1
ATOM 1259 C CA . LEU A 1 160 ? -5.868 10.610 7.305 1.00 96.94 160 LEU A CA 1
ATOM 1260 C C . LEU A 1 160 ? -5.604 10.868 8.793 1.00 96.94 160 LEU A C 1
ATOM 1262 O O . LEU A 1 160 ? -4.938 10.061 9.432 1.00 96.94 160 LEU A O 1
ATOM 1266 N N . GLY A 1 161 ? -6.163 11.946 9.358 1.00 97.25 161 GLY A N 1
ATOM 1267 C CA . GLY A 1 161 ? -6.140 12.196 10.802 1.00 97.25 161 GLY A CA 1
ATOM 1268 C C . GLY A 1 161 ? -6.855 11.098 11.583 1.00 97.25 161 GLY A C 1
ATOM 1269 O O . GLY A 1 161 ? -6.311 10.583 12.555 1.00 97.25 161 GLY A O 1
ATOM 1270 N N . TRP A 1 162 ? -8.024 10.677 11.100 1.00 97.12 162 TRP A N 1
ATOM 1271 C CA . TRP A 1 162 ? -8.735 9.534 11.662 1.00 97.12 162 TRP A CA 1
ATOM 1272 C C . TRP A 1 162 ? -7.929 8.235 11.495 1.00 97.12 162 TRP A C 1
ATOM 1274 O O . TRP A 1 162 ? -7.732 7.500 12.456 1.00 97.12 162 TRP A O 1
ATOM 1284 N N . VAL A 1 163 ? -7.368 7.973 10.310 1.00 97.81 163 VAL A N 1
ATOM 1285 C CA . VAL A 1 163 ? -6.527 6.785 10.075 1.00 97.81 163 VAL A CA 1
ATOM 1286 C C . VAL A 1 163 ? -5.356 6.759 11.054 1.00 97.81 163 VAL A C 1
ATOM 1288 O O . VAL A 1 163 ? -5.156 5.740 11.704 1.00 97.81 163 VAL A O 1
ATOM 1291 N N . ARG A 1 164 ? -4.630 7.875 11.213 1.00 98.25 164 ARG A N 1
ATOM 1292 C CA . ARG A 1 164 ? -3.530 8.040 12.178 1.00 98.25 164 ARG A CA 1
ATOM 1293 C C . ARG A 1 164 ? -3.936 7.647 13.599 1.00 98.25 164 ARG A C 1
ATOM 1295 O O . ARG A 1 164 ? -3.163 6.992 14.289 1.00 98.25 164 ARG A O 1
ATOM 1302 N N . GLU A 1 165 ? -5.121 8.062 14.033 1.00 97.81 165 GLU A N 1
ATOM 1303 C CA . GLU A 1 165 ? -5.629 7.802 15.382 1.00 97.81 165 GLU A CA 1
ATOM 1304 C C . GLU A 1 165 ? -6.022 6.329 15.587 1.00 97.81 165 GLU A C 1
ATOM 1306 O O . GLU A 1 165 ? -5.752 5.762 16.646 1.00 97.81 165 GLU A O 1
ATOM 1311 N N . TYR A 1 166 ? -6.624 5.688 14.579 1.00 97.62 166 TYR A N 1
ATOM 1312 C CA . TYR A 1 166 ? -7.283 4.387 14.750 1.00 97.62 166 TYR A CA 1
ATOM 1313 C C . TYR A 1 166 ? -6.548 3.188 14.141 1.00 97.62 166 TYR A C 1
ATOM 1315 O O . TYR A 1 166 ? -6.817 2.054 14.552 1.00 97.62 166 TYR A O 1
ATOM 1323 N N . TRP A 1 167 ? -5.594 3.377 13.224 1.00 97.81 167 TRP A N 1
ATOM 1324 C CA . TRP A 1 167 ? -4.841 2.248 12.665 1.00 97.81 167 TRP A CA 1
ATOM 1325 C C . TRP A 1 167 ? -4.095 1.416 13.727 1.00 97.81 167 TRP A C 1
ATOM 1327 O O . TRP A 1 167 ? -4.096 0.190 13.579 1.00 97.81 167 TRP A O 1
ATOM 1337 N N . PRO A 1 168 ? -3.518 1.985 14.817 1.00 98.00 168 PRO A N 1
ATOM 1338 C CA . PRO A 1 168 ? -2.837 1.169 15.822 1.00 98.00 168 PRO A CA 1
ATOM 1339 C C . PRO A 1 168 ? -3.804 0.205 16.518 1.00 98.00 168 PRO A C 1
ATOM 1341 O O . PRO A 1 168 ? -3.453 -0.943 16.791 1.00 98.00 168 PRO A O 1
ATOM 1344 N N . ASN A 1 169 ? -5.047 0.645 16.743 1.00 97.88 169 ASN A N 1
ATOM 1345 C CA . ASN A 1 169 ? -6.101 -0.191 17.311 1.00 97.88 169 ASN A CA 1
ATOM 1346 C C . ASN A 1 169 ? -6.500 -1.306 16.345 1.00 97.88 169 ASN A C 1
ATOM 1348 O O . ASN A 1 169 ? -6.605 -2.453 16.768 1.00 97.88 169 ASN A O 1
ATOM 1352 N N . ALA A 1 170 ? -6.659 -1.002 15.053 1.00 97.56 170 ALA A N 1
ATOM 1353 C CA . ALA A 1 170 ? 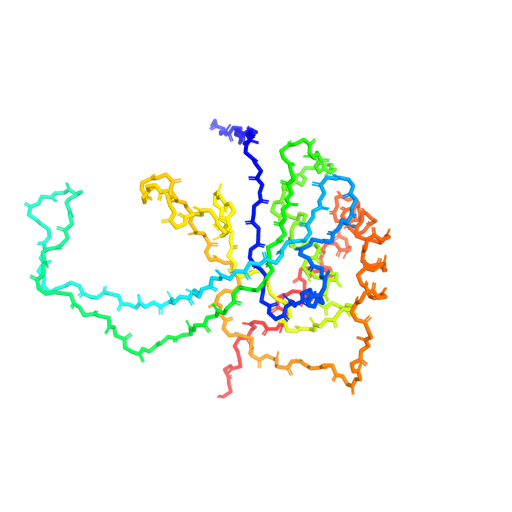-6.951 -2.018 14.043 1.00 97.56 170 ALA A CA 1
ATOM 1354 C C . ALA A 1 170 ? -5.852 -3.095 13.991 1.00 97.56 170 ALA A C 1
ATOM 1356 O O . ALA A 1 170 ? -6.155 -4.284 14.024 1.00 97.56 170 ALA A O 1
ATOM 1357 N N . VAL A 1 171 ? -4.575 -2.699 14.006 1.00 98.19 171 VAL A N 1
ATOM 1358 C CA . VAL A 1 171 ? -3.437 -3.636 14.043 1.00 98.19 171 VAL A CA 1
ATOM 1359 C C . VAL A 1 171 ? -3.420 -4.461 15.335 1.00 98.19 171 VAL A C 1
ATOM 1361 O O . VAL A 1 171 ? -3.191 -5.669 15.297 1.00 98.19 171 VAL A O 1
ATOM 1364 N N . SER A 1 172 ? -3.711 -3.844 16.482 1.00 98.06 172 SER A N 1
ATOM 1365 C CA . SER A 1 172 ? -3.834 -4.558 17.759 1.00 98.06 172 SER A CA 1
ATOM 1366 C C . SER A 1 172 ? -4.959 -5.601 17.729 1.00 98.06 172 SER A C 1
ATOM 1368 O O . SER A 1 172 ? -4.768 -6.738 18.169 1.00 98.06 172 SER A O 1
ATOM 1370 N N . LEU A 1 173 ? -6.116 -5.257 17.152 1.00 98.12 173 LEU A N 1
ATOM 1371 C CA . LEU A 1 173 ? -7.238 -6.180 16.967 1.00 98.12 173 LEU A CA 1
ATOM 1372 C C . LEU A 1 173 ? -6.871 -7.333 16.028 1.00 98.12 173 LEU A C 1
ATOM 1374 O O . LEU A 1 173 ? -7.149 -8.481 16.365 1.00 98.12 173 LEU A O 1
ATOM 1378 N N . MET A 1 174 ? -6.167 -7.067 14.923 1.00 97.69 174 MET A N 1
ATOM 1379 C CA . MET A 1 174 ? -5.653 -8.117 14.030 1.00 97.69 174 MET A CA 1
ATOM 1380 C C . MET A 1 174 ? -4.746 -9.115 14.762 1.00 97.69 174 MET A C 1
ATOM 1382 O O . MET A 1 174 ? -4.818 -10.318 14.498 1.00 97.69 174 MET A O 1
ATOM 1386 N N . ALA A 1 175 ? -3.925 -8.645 15.707 1.00 97.38 175 ALA A N 1
ATOM 1387 C CA . ALA A 1 175 ? -3.026 -9.495 16.491 1.00 97.38 175 ALA A CA 1
ATOM 1388 C C . ALA A 1 175 ? -3.754 -10.331 17.560 1.00 97.38 175 ALA A C 1
ATOM 1390 O O . ALA A 1 175 ? -3.309 -11.427 17.888 1.00 97.38 175 ALA A O 1
ATOM 1391 N N . SER A 1 176 ? -4.862 -9.829 18.112 1.00 97.62 176 SER A N 1
ATOM 1392 C CA . SER A 1 176 ? -5.468 -10.378 19.337 1.00 97.62 176 SER A CA 1
ATOM 1393 C C . SER A 1 176 ? -6.858 -11.000 19.166 1.00 97.62 176 SER A C 1
ATOM 1395 O O . SER A 1 176 ? -7.262 -11.787 20.018 1.00 97.62 176 SER A O 1
ATOM 1397 N N . HIS A 1 177 ? -7.587 -10.692 18.089 1.00 97.75 177 HIS A N 1
ATOM 1398 C CA . HIS A 1 177 ? -8.980 -11.109 17.899 1.00 97.75 177 HIS A CA 1
ATOM 1399 C C . HIS A 1 177 ? -9.166 -11.831 16.558 1.00 97.75 177 HIS A C 1
ATOM 1401 O O . HIS A 1 177 ? -9.161 -11.213 15.492 1.00 97.75 177 HIS A O 1
ATOM 1407 N N . ALA A 1 178 ? -9.382 -13.149 16.613 1.00 96.06 178 ALA A N 1
ATOM 1408 C CA . ALA A 1 178 ? -9.566 -13.981 15.421 1.00 96.06 178 ALA A CA 1
ATOM 1409 C C . ALA A 1 178 ? -10.780 -13.555 14.575 1.00 96.06 178 ALA A C 1
ATOM 1411 O O . ALA A 1 178 ? -10.675 -13.494 13.353 1.00 96.06 178 ALA A O 1
ATOM 1412 N N . ASP A 1 179 ? -11.894 -13.186 15.211 1.00 97.31 179 ASP A N 1
ATOM 1413 C CA . ASP A 1 179 ? -13.112 -12.766 14.503 1.00 97.31 179 ASP A CA 1
ATOM 1414 C C . ASP A 1 179 ? -12.907 -11.458 13.729 1.00 97.31 179 ASP A C 1
ATOM 1416 O O . ASP A 1 179 ? -13.382 -11.313 12.604 1.00 97.31 179 ASP A O 1
ATOM 1420 N N . PHE A 1 180 ? -12.150 -10.516 14.303 1.00 95.94 180 PHE A N 1
ATOM 1421 C CA . PHE A 1 180 ? -11.801 -9.271 13.619 1.00 95.94 180 PHE A CA 1
ATOM 1422 C C . PHE A 1 180 ? -10.921 -9.551 12.399 1.00 95.94 180 PHE A C 1
ATOM 1424 O O . PHE A 1 180 ? -11.174 -9.022 11.319 1.00 95.94 180 PHE A O 1
ATOM 1431 N N . ARG A 1 181 ? -9.928 -10.435 12.552 1.00 95.06 181 ARG A N 1
ATOM 1432 C CA . ARG A 1 181 ? -9.059 -10.865 11.452 1.00 95.06 181 ARG A CA 1
ATOM 1433 C C . ARG A 1 181 ? -9.855 -11.498 10.315 1.00 95.06 181 ARG A C 1
ATOM 1435 O O . ARG A 1 181 ? -9.692 -11.091 9.169 1.00 95.06 181 ARG A O 1
ATOM 1442 N N . LEU A 1 182 ? -10.764 -12.417 10.640 1.00 95.06 182 LEU A N 1
ATOM 1443 C CA . LEU A 1 182 ? -11.646 -13.053 9.663 1.00 95.06 182 LEU A CA 1
ATOM 1444 C C . LEU A 1 182 ? -12.512 -12.024 8.923 1.00 95.06 182 LEU A C 1
ATOM 1446 O O . LEU A 1 182 ? -12.637 -12.087 7.702 1.00 95.06 182 LEU A O 1
ATOM 1450 N N . ALA A 1 183 ? -13.095 -11.063 9.645 1.00 94.25 183 ALA A N 1
ATOM 1451 C CA . ALA A 1 183 ? -13.909 -10.012 9.039 1.00 94.25 183 ALA A CA 1
ATOM 1452 C C . ALA A 1 183 ? -13.096 -9.132 8.072 1.00 94.25 183 ALA A C 1
ATOM 1454 O O . ALA A 1 183 ? -13.568 -8.827 6.976 1.00 94.25 183 ALA A O 1
ATOM 1455 N N . MET A 1 184 ? -11.868 -8.763 8.447 1.00 91.94 184 MET A N 1
ATOM 1456 C CA . MET A 1 184 ? -10.968 -7.974 7.601 1.00 91.94 184 MET A CA 1
ATOM 1457 C C . MET A 1 184 ? -10.518 -8.746 6.357 1.00 91.94 184 MET A C 1
ATOM 1459 O O . MET A 1 184 ? -10.551 -8.199 5.257 1.00 91.94 184 MET A O 1
ATOM 1463 N N . GLU A 1 185 ? -10.170 -10.027 6.497 1.00 90.31 185 GLU A N 1
ATOM 1464 C CA . GLU A 1 185 ? -9.822 -10.891 5.362 1.00 90.31 185 GLU A CA 1
ATOM 1465 C C . GLU A 1 185 ? -10.995 -11.047 4.387 1.00 90.31 185 GLU A C 1
ATOM 1467 O O . GLU A 1 185 ? -10.818 -10.916 3.174 1.00 90.31 185 GLU A O 1
ATOM 1472 N N . ALA A 1 186 ? -12.208 -11.267 4.903 1.00 90.88 186 ALA A N 1
ATOM 1473 C CA . ALA A 1 186 ? -13.411 -11.348 4.081 1.00 90.88 186 ALA A CA 1
ATOM 1474 C C . ALA A 1 186 ? -13.679 -10.031 3.333 1.00 90.88 186 ALA A C 1
ATOM 1476 O O . ALA A 1 186 ? -13.988 -10.052 2.139 1.00 90.88 186 ALA A O 1
ATOM 1477 N N . PHE A 1 187 ? -13.522 -8.889 4.010 1.00 88.56 187 PHE A N 1
ATOM 1478 C CA . PHE A 1 187 ? -13.647 -7.570 3.393 1.00 88.56 187 PHE A CA 1
ATOM 1479 C C . PHE A 1 187 ? -12.637 -7.378 2.254 1.00 88.56 187 PHE A C 1
ATOM 1481 O O . PHE A 1 187 ? -13.034 -7.022 1.144 1.00 88.56 187 PHE A O 1
ATOM 1488 N N . GLU A 1 188 ? -11.356 -7.666 2.494 1.00 85.94 188 GLU A N 1
ATOM 1489 C CA . GLU A 1 188 ? -10.292 -7.526 1.494 1.00 85.94 188 GLU A CA 1
ATOM 1490 C C . GLU A 1 188 ? -10.556 -8.382 0.250 1.00 85.94 188 GLU A C 1
ATOM 1492 O O . GLU A 1 188 ? -10.518 -7.874 -0.873 1.00 85.94 188 GLU A O 1
ATOM 1497 N N . LEU A 1 189 ? -10.888 -9.661 0.445 1.00 84.75 189 LEU A N 1
ATOM 1498 C CA . LEU A 1 189 ? -11.084 -10.616 -0.646 1.00 84.75 189 LEU A CA 1
ATOM 1499 C C . LEU A 1 189 ? -12.356 -10.354 -1.456 1.00 84.75 189 LEU A C 1
ATOM 1501 O O . LEU A 1 189 ? -12.391 -10.667 -2.647 1.00 84.75 189 LEU A O 1
ATOM 1505 N N . SER A 1 190 ? -13.384 -9.757 -0.845 1.00 83.88 190 SER A N 1
ATOM 1506 C CA . SER A 1 190 ? -14.700 -9.581 -1.474 1.00 83.88 190 SER A CA 1
ATOM 1507 C C . SER A 1 190 ? -14.661 -8.828 -2.810 1.00 83.88 190 SER A C 1
ATOM 1509 O O . SER A 1 190 ? -15.495 -9.078 -3.675 1.00 83.88 190 SER A O 1
ATOM 1511 N N . THR A 1 191 ? -13.676 -7.946 -3.015 1.00 80.25 191 THR A N 1
ATOM 1512 C CA . THR A 1 191 ? -13.595 -7.099 -4.219 1.00 80.25 191 THR A CA 1
ATOM 1513 C C . THR A 1 191 ? -12.838 -7.730 -5.392 1.00 80.25 191 THR A C 1
ATOM 1515 O O . THR A 1 191 ? -12.945 -7.236 -6.516 1.00 80.25 191 THR A O 1
ATOM 1518 N N . PHE A 1 192 ? -12.121 -8.837 -5.167 1.00 79.88 192 PHE A N 1
ATOM 1519 C CA . PHE A 1 192 ? -11.249 -9.483 -6.162 1.00 79.88 192 PHE A CA 1
ATOM 1520 C C . PHE A 1 192 ? -11.794 -10.812 -6.704 1.00 79.88 192 PHE A C 1
ATOM 1522 O O . PHE A 1 192 ? -11.139 -11.458 -7.521 1.00 79.88 192 PHE A O 1
ATOM 1529 N N . VAL A 1 193 ? -12.988 -11.236 -6.282 1.00 76.75 193 VAL A N 1
ATOM 1530 C CA . VAL A 1 193 ? -13.601 -12.475 -6.777 1.00 76.75 193 VAL A CA 1
ATOM 1531 C C . VAL A 1 193 ? -14.135 -12.256 -8.200 1.00 76.75 193 VAL A C 1
ATOM 1533 O O . VAL A 1 193 ? -15.006 -11.404 -8.386 1.00 76.75 193 VAL A O 1
ATOM 1536 N N . PRO A 1 194 ? -13.657 -13.007 -9.211 1.00 68.50 194 PRO A N 1
ATOM 1537 C CA . PRO A 1 194 ? -14.165 -12.884 -10.569 1.00 68.50 194 PRO A CA 1
ATOM 1538 C C . PRO A 1 194 ? -15.639 -13.287 -10.635 1.00 68.50 194 PRO A C 1
ATOM 1540 O O . PRO A 1 194 ? -16.029 -14.365 -10.183 1.00 68.50 194 PRO A O 1
ATOM 1543 N N . HIS A 1 195 ? -16.459 -12.445 -11.262 1.00 57.09 195 HIS A N 1
ATOM 1544 C CA . HIS A 1 195 ? -17.788 -12.859 -11.694 1.00 57.09 195 HIS A CA 1
ATOM 1545 C C . HIS A 1 195 ? -17.638 -13.782 -12.907 1.00 57.09 195 HIS A C 1
ATOM 1547 O O . HIS A 1 195 ? -17.469 -13.324 -14.035 1.00 57.09 195 HIS A O 1
ATOM 1553 N N . HIS A 1 196 ? -17.704 -15.094 -12.681 1.00 55.81 196 HIS A N 1
ATOM 1554 C CA . HIS A 1 196 ? -18.044 -16.043 -13.739 1.00 55.81 196 HIS A CA 1
ATOM 1555 C C . HIS A 1 196 ? -19.562 -15.973 -13.954 1.00 55.81 196 HIS A C 1
ATOM 1557 O O . HIS A 1 196 ? -20.305 -16.775 -13.392 1.00 55.81 196 HIS A O 1
ATOM 1563 N N . ALA A 1 197 ? -20.016 -14.946 -14.673 1.00 46.62 197 ALA A N 1
ATOM 1564 C CA . ALA A 1 197 ? -21.380 -14.851 -15.185 1.00 46.62 197 ALA A CA 1
ATOM 1565 C C . ALA A 1 197 ? -21.386 -15.192 -16.678 1.00 46.62 197 ALA A C 1
ATOM 1567 O O . ALA A 1 197 ? -20.459 -14.725 -17.381 1.00 46.62 197 ALA A O 1
#

pLDDT: mean 88.6, std 13.78, range [33.03, 98.69]

Sequence (197 aa):
MLERASMSTSDFYAGLTTLQLPPDRDEYDLGHGLTLRRTYAHLMSSYTMAFNPPEAPGKHHPAPWKATTRHDAFDVYTELVIHSSYKPPGDLARYDVARTITSVLRLCCDPTIRFLVQSSHSFSEIAAIPDRETRLTPIESTPQYIQLALAQPKPLIGLLGWVREYWPNAVSLMASHADFRLAMEAFELSTFVPHHA